Protein AF-A0A2N2JMK3-F1 (afdb_monomer_lite)

pLDDT: mean 70.44, std 21.99, range [31.08, 97.25]

Radius of gyration: 32.74 Å; chains: 1; bounding box: 68×88×126 Å

Foldseek 3Di:
DDDDDPPPDQDWDKDWDDDPPDDPDDPDDTDIWTDDPPDDIDDDDDDDDDDDDDDDDPDDDDDDDDDDPPDPPPPPVPVPPPDDVLLVVLCVLADPPLSVLSVVLCVVLVHPLSLLVDQLVRSVVSVSGDSSSSVSSPVVSVVVLVVLADDQFDAPPDLSVVQSNDSCLLNDQWKWKWKFFAAPSRTGLDIDTQDTHDCVVDVRDLVVSVVVNVVSVGQEIEMEIEDNQLDQDDDPSRLLSLLVSQVVCVVVNYHHPWYWYGRNPDIDTSQADPVRDGDDSDDPDPDPDDDDDDD

Secondary structure (DSSP, 8-state):
-PPP--------EEEEEPPTTPPTT-----EEEEE-TTSPPEE-SPPPP------PPS---PPPP---------------TT--HHHHHHHHHSPTT-HHHHHHHHHHTSSTTHHHH--HHHHHHTSSS-HHHHHHHHHHHHHHHHHH---TT----SHHHHHHSSGGGGT-SS-EEEEEEE-TT--BS--EEEEES-TTTS---HHHHHHHHHHTT-SEEEEEEE-TTS--PPPHHHHHHHHHHHHHHHHTT-EEEEEEEEETTEEEESSB-TTSPBPPSS-S--PPPP-----

Structure (mmCIF, N/CA/C/O backbone):
data_AF-A0A2N2JMK3-F1
#
_entry.id   AF-A0A2N2JMK3-F1
#
loop_
_atom_site.group_PDB
_atom_site.id
_atom_site.type_symbol
_atom_site.label_atom_id
_atom_site.label_alt_id
_atom_site.label_comp_id
_atom_site.label_asym_id
_atom_site.label_entity_id
_atom_site.label_seq_id
_atom_site.pdbx_PDB_ins_code
_atom_site.Cartn_x
_atom_site.Cartn_y
_atom_site.Cartn_z
_atom_site.occupancy
_atom_site.B_iso_o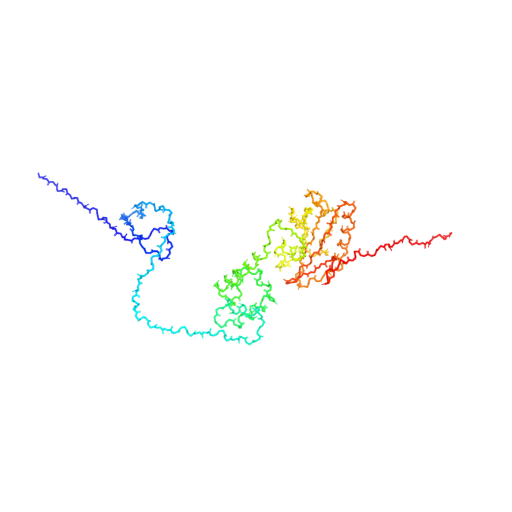r_equiv
_atom_site.auth_seq_id
_atom_site.auth_comp_id
_atom_site.auth_asym_id
_atom_site.auth_atom_id
_atom_site.pdbx_PDB_model_num
ATOM 1 N N . MET A 1 1 ? -39.587 -29.111 -85.283 1.00 39.88 1 MET A N 1
ATOM 2 C CA . MET A 1 1 ? -38.140 -29.142 -84.956 1.00 39.88 1 MET A CA 1
ATOM 3 C C . MET A 1 1 ? -37.966 -28.941 -83.452 1.00 39.88 1 MET A C 1
ATOM 5 O O . MET A 1 1 ? -38.417 -27.928 -82.941 1.00 39.88 1 MET A O 1
ATOM 9 N N . ARG A 1 2 ? -37.387 -29.909 -82.727 1.00 39.91 2 ARG A N 1
ATOM 10 C CA . ARG A 1 2 ? -37.083 -29.783 -81.284 1.00 39.91 2 ARG A CA 1
ATOM 11 C C . ARG A 1 2 ? -35.867 -28.865 -81.072 1.00 39.91 2 ARG A C 1
ATOM 13 O O . ARG A 1 2 ? -34.850 -29.140 -81.710 1.00 39.91 2 ARG A O 1
ATOM 20 N N . PRO A 1 3 ? -35.871 -27.894 -80.138 1.00 37.25 3 PRO A N 1
ATOM 21 C CA . PRO A 1 3 ? -34.635 -27.327 -79.625 1.00 37.25 3 PRO A CA 1
ATOM 22 C C . PRO A 1 3 ? -34.181 -28.074 -78.364 1.00 37.25 3 PRO A C 1
ATOM 24 O O . PRO A 1 3 ? -34.958 -28.443 -77.486 1.00 37.25 3 PRO A O 1
ATOM 27 N N . ARG A 1 4 ? -32.882 -28.357 -78.346 1.00 35.62 4 ARG A N 1
ATOM 28 C CA . ARG A 1 4 ? -32.155 -29.215 -77.410 1.00 35.62 4 ARG A CA 1
ATOM 29 C C . ARG A 1 4 ? -32.080 -28.577 -76.017 1.00 35.62 4 ARG A C 1
ATOM 31 O O . ARG A 1 4 ? -31.558 -27.476 -75.874 1.00 35.62 4 ARG A O 1
ATOM 38 N N . GLY A 1 5 ? -32.526 -29.296 -74.987 1.00 33.94 5 GLY A N 1
ATOM 39 C CA . GLY A 1 5 ? -32.274 -28.935 -73.592 1.00 33.94 5 GLY A CA 1
ATOM 40 C C . GLY A 1 5 ? -30.783 -29.040 -73.273 1.00 33.94 5 GLY A C 1
ATOM 41 O O . GLY A 1 5 ? -30.232 -30.135 -73.205 1.00 33.94 5 GLY A O 1
ATOM 42 N N . ASN A 1 6 ? -30.118 -27.901 -73.087 1.00 36.50 6 ASN A N 1
ATOM 43 C CA . ASN A 1 6 ? -28.739 -27.845 -72.613 1.00 36.50 6 ASN A CA 1
ATOM 44 C C . ASN A 1 6 ? -28.732 -27.884 -71.078 1.00 36.50 6 ASN A C 1
ATOM 46 O O . ASN A 1 6 ? -28.676 -26.850 -70.414 1.00 36.50 6 ASN A O 1
ATOM 50 N N . THR A 1 7 ? -28.811 -29.077 -70.487 1.00 38.34 7 THR A N 1
ATOM 51 C CA . THR A 1 7 ? -28.549 -29.247 -69.053 1.00 38.34 7 THR A CA 1
ATOM 52 C C . THR A 1 7 ? -27.055 -29.060 -68.795 1.00 38.34 7 THR A C 1
ATOM 54 O O . THR A 1 7 ? -26.282 -30.021 -68.818 1.00 38.34 7 THR A O 1
ATOM 57 N N . ARG A 1 8 ? -26.624 -27.823 -68.518 1.00 38.34 8 ARG A N 1
ATOM 58 C CA . ARG A 1 8 ? -25.323 -27.580 -67.881 1.00 38.34 8 ARG A CA 1
ATOM 59 C C . ARG A 1 8 ? -25.357 -28.216 -66.491 1.00 38.34 8 ARG A C 1
ATOM 61 O O . ARG A 1 8 ? -25.885 -27.635 -65.547 1.00 38.34 8 ARG A O 1
ATOM 68 N N . ARG A 1 9 ? -24.792 -29.420 -66.358 1.00 40.62 9 ARG A N 1
ATOM 69 C CA . ARG A 1 9 ? -24.518 -30.034 -65.052 1.00 40.62 9 ARG A CA 1
ATOM 70 C C . ARG A 1 9 ? -23.647 -29.068 -64.243 1.00 40.62 9 ARG A C 1
ATOM 72 O O . ARG A 1 9 ? -22.512 -28.779 -64.628 1.00 40.62 9 ARG A O 1
ATOM 79 N N . ARG A 1 10 ? -24.191 -28.541 -63.143 1.00 42.91 10 ARG A N 1
ATOM 80 C CA . ARG A 1 10 ? -23.456 -27.719 -62.174 1.00 42.91 10 ARG A CA 1
ATOM 81 C C . ARG A 1 10 ? -22.301 -28.554 -61.616 1.00 42.91 10 ARG A C 1
ATOM 83 O O . ARG A 1 10 ? -22.526 -29.611 -61.032 1.00 42.91 10 ARG A O 1
ATOM 90 N N . ARG A 1 11 ? -21.058 -28.111 -61.827 1.00 41.88 11 ARG A N 1
ATOM 91 C CA . ARG A 1 11 ? -19.879 -28.733 -61.209 1.00 41.88 11 ARG A CA 1
ATOM 92 C C . ARG A 1 11 ? -19.801 -28.282 -59.755 1.00 41.88 11 ARG A C 1
ATOM 94 O O . ARG A 1 11 ? -19.356 -27.172 -59.484 1.00 41.88 11 ARG A O 1
ATOM 101 N N . VAL A 1 12 ? -20.228 -29.154 -58.850 1.00 45.34 12 VAL A N 1
ATOM 102 C CA . VAL A 1 12 ? -19.928 -29.055 -57.421 1.00 45.34 12 VAL A CA 1
ATOM 103 C C . VAL A 1 12 ? -18.512 -29.586 -57.204 1.00 45.34 12 VAL A C 1
ATOM 105 O O . VAL A 1 12 ? -18.196 -30.689 -57.650 1.00 45.34 12 VAL A O 1
ATOM 108 N N . SER A 1 13 ? -17.645 -28.807 -56.557 1.00 46.09 13 SER A N 1
ATOM 109 C CA . SER A 1 13 ? -16.306 -29.264 -56.170 1.00 46.09 13 SER A CA 1
ATOM 110 C C . SER A 1 13 ? -16.240 -29.438 -54.660 1.00 46.09 13 SER A C 1
ATOM 112 O O . SER A 1 13 ? -16.576 -28.514 -53.923 1.00 46.09 13 SER A O 1
ATOM 114 N N . THR A 1 14 ? -15.791 -30.603 -54.205 1.00 45.97 14 THR A N 1
ATOM 115 C CA . THR A 1 14 ? -15.582 -30.889 -52.783 1.00 45.97 14 THR A CA 1
ATOM 116 C C . THR A 1 14 ? -14.100 -30.793 -52.456 1.00 45.97 14 THR A C 1
ATOM 118 O O . THR A 1 14 ? -13.290 -31.451 -53.111 1.00 45.97 14 THR A O 1
ATOM 121 N N . ARG A 1 15 ? -13.736 -30.015 -51.432 1.00 47.81 15 ARG A N 1
ATOM 122 C CA . ARG A 1 15 ? -12.374 -29.999 -50.875 1.00 47.81 15 ARG A CA 1
ATOM 123 C C . ARG A 1 15 ? -12.385 -30.545 -49.442 1.00 47.81 15 ARG A C 1
ATOM 125 O O . ARG A 1 15 ? -13.310 -30.226 -48.690 1.00 47.81 15 ARG A O 1
ATOM 132 N N . PRO A 1 16 ? -11.391 -31.362 -49.049 1.00 48.00 16 PRO A N 1
ATOM 133 C CA . PRO A 1 16 ? -11.186 -31.699 -47.646 1.00 48.00 16 PRO A CA 1
ATOM 134 C C . PRO A 1 16 ? -10.766 -30.433 -46.890 1.00 48.00 16 PRO A C 1
ATOM 136 O O . PRO A 1 16 ? -9.912 -29.682 -47.358 1.00 48.00 16 PRO A O 1
ATOM 139 N N . GLY A 1 17 ? -11.386 -30.178 -45.740 1.00 51.84 17 GLY A N 1
ATOM 140 C CA . GLY A 1 17 ? -11.120 -28.991 -44.934 1.00 51.84 17 GLY A CA 1
ATOM 141 C C . GLY A 1 17 ? -11.317 -29.263 -43.449 1.00 51.84 17 GLY A C 1
ATOM 142 O O . GLY A 1 17 ? -11.948 -30.244 -43.058 1.00 51.84 17 GLY A O 1
ATOM 143 N N . ARG A 1 18 ? -10.748 -28.390 -42.619 1.00 54.31 18 ARG A N 1
ATOM 144 C CA . ARG A 1 18 ? -10.792 -28.488 -41.158 1.00 54.31 18 ARG A CA 1
ATOM 145 C C . ARG A 1 18 ? -11.968 -27.663 -40.621 1.00 54.31 18 ARG A C 1
ATOM 147 O O . ARG A 1 18 ? -12.144 -26.539 -41.090 1.00 54.31 18 ARG A O 1
ATOM 154 N N . PRO A 1 19 ? -12.770 -28.170 -39.669 1.00 53.22 19 PRO A N 1
ATOM 155 C CA . PRO A 1 19 ? -13.821 -27.365 -39.063 1.00 53.22 19 PRO A CA 1
ATOM 156 C C . PRO A 1 19 ? -13.222 -26.221 -38.222 1.00 53.22 19 PRO A C 1
ATOM 158 O O . PRO A 1 19 ? -12.150 -26.393 -37.628 1.00 53.22 19 PRO A O 1
ATOM 161 N N . PRO A 1 20 ? -13.896 -25.060 -38.154 1.00 49.62 20 PRO A N 1
ATOM 162 C CA . PRO A 1 20 ? -13.484 -23.963 -37.284 1.00 49.62 20 PRO A CA 1
ATOM 163 C C . PRO A 1 20 ? -13.527 -24.404 -35.810 1.00 49.62 20 PRO A C 1
ATOM 165 O O . PRO A 1 20 ? -14.484 -25.043 -35.382 1.00 49.62 20 PRO A O 1
ATOM 168 N N . GLY A 1 21 ? -12.472 -24.093 -35.046 1.00 50.53 21 GLY A N 1
ATOM 169 C CA . GLY A 1 21 ? -12.359 -24.421 -33.613 1.00 50.53 21 GLY A CA 1
ATOM 170 C C . GLY A 1 21 ? -11.611 -25.717 -33.259 1.00 50.53 21 GLY A C 1
ATOM 171 O O . GLY A 1 21 ? -11.567 -26.084 -32.089 1.00 50.53 21 GLY A O 1
ATOM 172 N N . CYS A 1 22 ? -11.001 -26.422 -34.222 1.00 47.50 22 CYS A N 1
ATOM 173 C CA . CYS A 1 22 ? -10.288 -27.679 -33.952 1.00 47.50 22 CYS A CA 1
ATOM 174 C C . CYS A 1 22 ? -8.777 -27.457 -33.665 1.00 47.50 22 CYS A C 1
ATOM 176 O O . CYS A 1 22 ? -8.078 -26.928 -34.539 1.00 47.50 22 CYS A O 1
ATOM 178 N N . PRO A 1 23 ? -8.231 -27.872 -32.498 1.00 49.34 23 PRO A N 1
ATOM 179 C CA . PRO A 1 23 ? -6.821 -27.661 -32.148 1.00 49.34 23 PRO A CA 1
ATOM 180 C C . PRO A 1 23 ? -5.858 -28.395 -33.098 1.00 49.34 23 PRO A C 1
ATOM 182 O O . PRO A 1 23 ? -6.157 -29.465 -33.634 1.00 49.34 23 PRO A O 1
ATOM 185 N N . ALA A 1 24 ? -4.685 -27.811 -33.363 1.00 48.34 24 ALA A N 1
ATOM 186 C CA . ALA A 1 24 ? -3.647 -28.421 -34.200 1.00 48.34 24 ALA A CA 1
ATOM 187 C C . ALA A 1 24 ? -3.169 -29.768 -33.618 1.00 48.34 24 ALA A C 1
ATOM 189 O O . ALA A 1 24 ? -2.858 -29.841 -32.438 1.00 48.34 24 ALA A O 1
ATOM 190 N N . GLY A 1 25 ? -3.124 -30.829 -34.439 1.00 49.50 25 GLY A N 1
ATOM 191 C CA . GLY A 1 25 ? -2.521 -32.121 -34.059 1.00 49.50 25 GLY A CA 1
ATOM 192 C C . GLY A 1 25 ? -3.463 -33.319 -33.871 1.00 49.50 25 GLY A C 1
ATOM 193 O O . GLY A 1 25 ? -2.976 -34.424 -33.665 1.00 49.50 25 GLY A O 1
ATOM 194 N N . VAL A 1 26 ? -4.785 -33.157 -33.994 1.00 46.19 26 VAL A N 1
ATOM 195 C CA . VAL A 1 26 ? -5.728 -34.294 -33.929 1.00 46.19 26 VAL A CA 1
ATOM 196 C C . VAL A 1 26 ? -5.920 -34.903 -35.324 1.00 46.19 26 VAL A C 1
ATOM 198 O O . VAL A 1 26 ? -6.515 -34.272 -36.202 1.00 46.19 26 VAL A O 1
ATOM 201 N N . SER A 1 27 ? -5.405 -36.115 -35.555 1.00 45.62 27 SER A N 1
ATOM 202 C CA . SER A 1 27 ? -5.654 -36.886 -36.782 1.00 45.62 27 SER A CA 1
ATOM 203 C C . SER A 1 27 ? -6.917 -37.735 -36.630 1.00 45.62 27 SER A C 1
ATOM 205 O O . SER A 1 27 ? -6.996 -38.527 -35.694 1.00 45.62 27 SER A O 1
ATOM 207 N N . GLY A 1 28 ? -7.882 -37.607 -37.546 1.00 46.72 28 GLY A N 1
ATOM 208 C CA . GLY A 1 28 ? -9.046 -38.508 -37.597 1.00 46.72 28 GLY A CA 1
ATOM 209 C C . GLY A 1 28 ? -10.385 -37.874 -37.978 1.00 46.72 28 GLY A C 1
ATOM 210 O O . GLY A 1 28 ? -11.331 -38.603 -38.244 1.00 46.72 28 GLY A O 1
ATOM 211 N N . CYS A 1 29 ? -10.488 -36.545 -38.060 1.00 43.09 29 CYS A N 1
ATOM 212 C CA . CYS A 1 29 ? -11.744 -35.880 -38.419 1.00 43.09 29 CYS A CA 1
ATOM 213 C C . CYS A 1 29 ? -11.639 -35.267 -39.824 1.00 43.09 29 CYS A C 1
ATOM 215 O O . CYS A 1 29 ? -11.089 -34.179 -39.995 1.00 43.09 29 CYS A O 1
ATOM 217 N N . ALA A 1 30 ? -12.112 -35.988 -40.842 1.00 41.66 30 ALA A N 1
ATOM 218 C CA . ALA A 1 30 ? -12.240 -35.478 -42.204 1.00 41.66 30 ALA A CA 1
ATOM 219 C C . ALA A 1 30 ? -13.725 -35.293 -42.538 1.00 41.66 30 ALA A C 1
ATOM 221 O O . ALA A 1 30 ? -14.471 -36.266 -42.599 1.00 41.66 30 ALA A O 1
ATOM 222 N N . THR A 1 31 ? -14.151 -34.057 -42.803 1.00 49.16 31 THR A N 1
ATOM 223 C CA . THR A 1 31 ? -15.498 -33.757 -43.322 1.00 49.16 31 THR A CA 1
ATOM 224 C C . THR A 1 31 ? -15.437 -32.717 -44.443 1.00 49.16 31 THR A C 1
ATOM 226 O O . THR A 1 31 ? -14.490 -31.937 -44.541 1.00 49.16 31 THR A O 1
ATOM 229 N N . ARG A 1 32 ? -16.416 -32.782 -45.354 1.00 45.91 32 ARG A N 1
ATOM 230 C CA . ARG A 1 32 ? -16.385 -32.174 -46.696 1.00 45.91 32 ARG A CA 1
ATOM 231 C C . ARG A 1 32 ? -16.940 -30.744 -46.691 1.00 45.91 32 ARG A C 1
ATOM 233 O O . ARG A 1 32 ? -17.979 -30.500 -46.094 1.00 45.91 32 ARG A O 1
ATOM 240 N N . PHE A 1 33 ? -16.297 -29.836 -47.426 1.00 45.12 33 PHE A N 1
ATOM 241 C CA . PHE A 1 33 ? -16.869 -28.532 -47.779 1.00 45.12 33 PHE A CA 1
ATOM 242 C C . PHE A 1 33 ? -17.462 -28.571 -49.188 1.00 45.12 33 PHE A C 1
ATOM 244 O O . PHE A 1 33 ? -16.862 -29.155 -50.098 1.00 45.12 33 PHE A O 1
ATOM 251 N N . VAL A 1 34 ? -18.609 -27.918 -49.369 1.00 46.19 34 VAL A N 1
ATOM 252 C CA . VAL A 1 34 ? -19.241 -27.696 -50.674 1.00 46.19 34 VAL A CA 1
ATOM 253 C C . VAL A 1 34 ? -19.103 -26.215 -51.012 1.00 46.19 34 VAL A C 1
ATOM 255 O O . VAL A 1 34 ? -19.509 -25.363 -50.230 1.00 46.19 34 VAL A O 1
ATOM 258 N N . SER A 1 35 ? -18.507 -25.896 -52.162 1.00 47.94 35 SER A N 1
ATOM 259 C CA . SER A 1 35 ? -18.442 -24.519 -52.660 1.00 47.94 35 SER A CA 1
ATOM 260 C C . SER A 1 35 ? -19.175 -24.381 -53.995 1.00 47.94 35 SER A C 1
ATOM 262 O O . SER A 1 35 ? -18.962 -25.159 -54.929 1.00 47.94 35 SER A O 1
ATOM 264 N N . GLU A 1 36 ? -20.033 -23.364 -54.089 1.00 48.31 36 GLU A N 1
ATOM 265 C CA . GLU A 1 36 ? -20.625 -22.881 -55.338 1.00 48.31 36 GLU A CA 1
ATOM 266 C C . GLU A 1 36 ? -20.042 -21.501 -55.680 1.00 48.31 36 GLU A C 1
ATOM 268 O O . GLU A 1 36 ? -19.754 -20.694 -54.795 1.00 48.31 36 GLU A O 1
ATOM 273 N N . ARG A 1 37 ? -19.851 -21.202 -56.973 1.00 39.97 37 ARG A N 1
ATOM 274 C CA . ARG A 1 37 ? -19.336 -19.889 -57.400 1.00 39.97 37 ARG A CA 1
ATOM 275 C C . ARG A 1 37 ? -20.330 -18.783 -57.029 1.00 39.97 37 ARG A C 1
ATOM 277 O O . ARG A 1 37 ? -21.463 -18.809 -57.499 1.00 39.97 37 ARG A O 1
ATOM 284 N N . GLY A 1 38 ? -19.873 -17.809 -56.239 1.00 43.78 38 GLY A N 1
ATOM 285 C CA . GLY A 1 38 ? -20.635 -16.613 -55.861 1.00 43.78 38 GLY A CA 1
ATOM 286 C C . GLY A 1 38 ? -21.272 -16.633 -54.465 1.00 43.78 38 GLY A C 1
ATOM 287 O O . GLY A 1 38 ? -21.957 -15.676 -54.124 1.00 43.78 38 GLY A O 1
ATOM 288 N N . ARG A 1 39 ? -21.050 -17.672 -53.645 1.00 44.59 39 ARG A N 1
ATOM 289 C CA . ARG A 1 39 ? -21.455 -17.700 -52.224 1.00 44.59 39 ARG A CA 1
ATOM 290 C C . ARG A 1 39 ? -20.274 -18.044 -51.319 1.00 44.59 39 ARG A C 1
ATOM 292 O O . ARG A 1 39 ? -19.354 -18.748 -51.737 1.00 44.59 39 ARG A O 1
ATOM 299 N N . ALA A 1 40 ? -20.313 -17.558 -50.078 1.00 43.03 40 ALA A N 1
ATOM 300 C CA . ALA A 1 40 ? -19.395 -18.005 -49.037 1.00 43.03 40 ALA A CA 1
ATOM 301 C C . ALA A 1 40 ? -19.589 -19.517 -48.790 1.00 43.03 40 ALA A C 1
ATOM 303 O O . ALA A 1 40 ? -20.725 -19.991 -48.837 1.00 43.03 40 ALA A O 1
ATOM 304 N N . PRO A 1 41 ? -18.510 -20.291 -48.577 1.00 49.38 41 PRO A N 1
ATOM 305 C CA . PRO A 1 41 ? -18.610 -21.729 -48.357 1.00 49.38 41 PRO A CA 1
ATOM 306 C C . PRO A 1 41 ? -19.401 -22.020 -47.078 1.00 49.38 41 PRO A C 1
ATOM 308 O O . PRO A 1 41 ? -19.037 -21.559 -45.998 1.00 49.38 41 PRO A O 1
ATOM 311 N N . GLU A 1 42 ? -20.468 -22.804 -47.211 1.00 45.12 42 GLU A N 1
ATOM 312 C CA . GLU A 1 42 ? -21.346 -23.185 -46.108 1.00 45.12 42 GLU A CA 1
ATOM 313 C C . GLU A 1 42 ? -21.010 -24.606 -45.640 1.00 45.12 42 GLU A C 1
ATOM 315 O O . GLU A 1 42 ? -20.682 -25.498 -46.431 1.00 45.12 42 GLU A O 1
ATOM 320 N N . TRP A 1 43 ? -21.018 -24.807 -44.327 1.00 48.09 43 TRP A N 1
ATOM 321 C CA . TRP A 1 43 ? -20.639 -26.073 -43.719 1.00 48.09 43 TRP A CA 1
ATOM 322 C C . TRP A 1 43 ? -21.837 -27.029 -43.700 1.00 48.09 43 TRP A C 1
ATOM 324 O O . TRP A 1 43 ? -22.885 -26.702 -43.152 1.00 48.09 43 TRP A O 1
ATOM 334 N N . VAL A 1 44 ? -21.673 -28.219 -44.284 1.00 47.47 44 VAL A N 1
ATOM 335 C CA . VAL A 1 44 ? -22.726 -29.243 -44.362 1.00 47.47 44 VAL A CA 1
ATOM 336 C C . VAL A 1 44 ? -22.182 -30.545 -43.772 1.00 47.47 44 VAL A C 1
ATOM 338 O O . VAL A 1 44 ? -21.516 -31.328 -44.448 1.00 47.47 44 VAL A O 1
ATOM 341 N N . GLY A 1 45 ? -22.422 -30.758 -42.478 1.00 48.22 45 GLY A N 1
ATOM 342 C CA . GLY A 1 45 ? -22.044 -31.969 -41.747 1.00 48.22 45 GLY A CA 1
ATOM 343 C C . GLY A 1 45 ? -22.702 -32.030 -40.361 1.00 48.22 45 GLY A C 1
ATOM 344 O O . GLY A 1 45 ? -23.319 -31.058 -39.937 1.00 48.22 45 GLY A O 1
ATOM 345 N N . PRO A 1 46 ? -22.626 -33.160 -39.641 1.00 42.56 46 PRO A N 1
ATOM 346 C CA . PRO A 1 46 ? -23.060 -33.235 -38.245 1.00 42.56 46 PRO A CA 1
ATOM 347 C C . PRO A 1 46 ? -22.070 -32.495 -37.331 1.00 42.56 46 PRO A C 1
ATOM 349 O O . PRO A 1 46 ? -20.854 -32.597 -37.513 1.00 42.56 46 PRO A O 1
ATOM 352 N N . ARG A 1 47 ? -22.572 -31.708 -36.363 1.00 41.84 47 ARG A N 1
ATOM 353 C CA . ARG A 1 47 ? -21.708 -30.950 -35.432 1.00 41.84 47 ARG A CA 1
ATOM 354 C C . ARG A 1 47 ? -21.127 -31.963 -34.450 1.00 41.84 47 ARG A C 1
ATOM 356 O O . ARG A 1 47 ? -21.920 -32.688 -33.850 1.00 41.84 47 ARG A O 1
ATOM 363 N N . PRO A 1 48 ? -19.797 -32.072 -34.287 1.00 39.81 48 PRO A N 1
ATOM 364 C CA . PRO A 1 48 ? -19.253 -33.060 -33.372 1.00 39.81 48 PRO A CA 1
ATOM 365 C C . PRO A 1 48 ? -19.668 -32.694 -31.945 1.00 39.81 48 PRO A C 1
ATOM 367 O O . PRO A 1 48 ? -19.380 -31.597 -31.465 1.00 39.81 48 PRO A O 1
ATOM 370 N N . ALA A 1 49 ? -20.366 -33.618 -31.285 1.00 37.66 49 ALA A N 1
ATOM 371 C CA . ALA A 1 49 ? -20.564 -33.567 -29.848 1.00 37.66 49 ALA A CA 1
ATOM 372 C C . ALA A 1 49 ? -19.197 -33.711 -29.163 1.00 37.66 49 ALA A C 1
ATOM 374 O O . ALA A 1 49 ? -18.367 -34.515 -29.585 1.00 37.66 49 ALA A O 1
ATOM 375 N N . VAL A 1 50 ? -18.982 -32.869 -28.153 1.00 35.50 50 VAL A N 1
ATOM 376 C CA . VAL A 1 50 ? -17.868 -32.819 -27.195 1.00 35.50 50 VAL A CA 1
ATOM 377 C C . VAL A 1 50 ? -16.962 -34.064 -27.222 1.00 35.50 50 VAL A C 1
ATOM 379 O O . VAL A 1 50 ? -17.344 -35.143 -26.772 1.00 35.50 50 VAL A O 1
ATOM 382 N N . CYS A 1 51 ? -15.732 -33.912 -27.727 1.00 31.59 51 CYS A N 1
ATOM 383 C CA . CYS A 1 51 ? -14.721 -34.969 -27.676 1.00 31.59 51 CYS A CA 1
ATOM 384 C C . CYS A 1 51 ? -14.261 -35.188 -26.228 1.00 31.59 51 CYS A C 1
ATOM 386 O O . CYS A 1 51 ? -13.394 -34.472 -25.727 1.00 31.59 51 CYS A O 1
ATOM 388 N N . HIS A 1 52 ? -14.799 -36.209 -25.565 1.00 32.84 52 HIS A N 1
ATOM 389 C CA . HIS A 1 52 ? -14.201 -36.754 -24.353 1.00 32.84 52 HIS A CA 1
ATOM 390 C C . HIS A 1 52 ? -12.894 -37.471 -24.715 1.00 32.84 52 HIS A C 1
ATOM 392 O O . HIS A 1 52 ? -12.898 -38.457 -25.452 1.00 32.84 52 HIS A O 1
ATOM 398 N N . LEU A 1 53 ? -11.765 -36.983 -24.192 1.00 34.66 53 LEU A N 1
ATOM 399 C CA . LEU A 1 53 ? -10.491 -37.699 -24.245 1.00 34.66 53 LEU A CA 1
ATOM 400 C C . LEU A 1 53 ? -10.638 -39.045 -23.523 1.00 34.66 53 LEU A C 1
ATOM 402 O O . LEU A 1 53 ? -10.645 -39.097 -22.294 1.00 34.66 53 LEU A O 1
ATOM 406 N N . ARG A 1 54 ? -10.704 -40.145 -24.276 1.00 32.00 54 ARG A N 1
ATOM 407 C CA . ARG A 1 54 ? -10.425 -41.484 -23.749 1.00 32.00 54 ARG A CA 1
ATOM 408 C C . ARG A 1 54 ? -9.544 -42.274 -24.717 1.00 32.00 54 ARG A C 1
ATOM 410 O O . ARG A 1 54 ? -9.854 -42.401 -25.892 1.00 32.00 54 ARG A O 1
ATOM 417 N N . HIS A 1 55 ? -8.472 -42.816 -24.136 1.00 31.17 55 HIS A N 1
ATOM 418 C CA . HIS A 1 55 ? -7.571 -43.868 -24.617 1.00 31.17 55 HIS A CA 1
ATOM 419 C C . HIS A 1 55 ? -6.733 -43.638 -25.888 1.00 31.17 55 HIS A C 1
ATOM 421 O O . HIS A 1 55 ? -7.197 -43.767 -27.013 1.00 31.17 55 HIS A O 1
ATOM 427 N N . ILE A 1 56 ? -5.422 -43.465 -25.677 1.00 37.03 56 ILE A N 1
ATOM 428 C CA . ILE A 1 56 ? -4.377 -43.721 -26.679 1.00 37.03 56 ILE A CA 1
ATOM 429 C C . ILE A 1 56 ? -3.861 -45.157 -26.453 1.00 37.03 56 ILE A C 1
ATOM 431 O O . ILE A 1 56 ? -3.382 -45.441 -25.349 1.00 37.03 56 ILE A O 1
ATOM 435 N N . PRO A 1 57 ? -3.922 -46.075 -27.438 1.00 31.62 57 PRO A N 1
ATOM 436 C CA . PRO A 1 57 ? -3.303 -47.388 -27.312 1.00 31.62 57 PRO A CA 1
ATOM 437 C C . PRO A 1 57 ? -1.779 -47.279 -27.448 1.00 31.62 57 PRO A C 1
ATOM 439 O O . PRO A 1 57 ? -1.253 -46.630 -28.354 1.00 31.62 57 PRO A O 1
ATOM 442 N N . ARG A 1 58 ? -1.058 -47.944 -26.541 1.00 37.78 58 ARG A N 1
ATOM 443 C CA . ARG A 1 58 ? 0.398 -48.112 -26.608 1.00 37.78 58 ARG A CA 1
ATOM 444 C C . ARG A 1 58 ? 0.743 -49.085 -27.737 1.00 37.78 58 ARG A C 1
ATOM 446 O O . ARG A 1 58 ? 0.400 -50.256 -27.645 1.00 37.78 58 ARG A O 1
ATOM 453 N N . GLY A 1 59 ? 1.483 -48.618 -28.744 1.00 44.41 59 GLY A N 1
ATOM 454 C CA . GLY A 1 59 ? 2.214 -49.497 -29.663 1.00 44.41 59 GLY A CA 1
ATOM 455 C C . GLY A 1 59 ? 1.993 -49.217 -31.146 1.00 44.41 59 GLY A C 1
ATOM 456 O O . GLY A 1 59 ? 1.298 -49.962 -31.820 1.00 44.41 59 GLY A O 1
ATOM 457 N N . ALA A 1 60 ? 2.667 -48.202 -31.684 1.00 33.56 60 ALA A N 1
ATOM 458 C CA . ALA A 1 60 ? 2.976 -48.143 -33.111 1.00 33.56 60 ALA A CA 1
ATOM 459 C C . ALA A 1 60 ? 4.313 -47.415 -33.296 1.00 33.56 60 ALA A C 1
ATOM 461 O O . ALA A 1 60 ? 4.407 -46.195 -33.164 1.00 33.56 60 ALA A O 1
ATOM 462 N N . ARG A 1 61 ? 5.381 -48.179 -33.555 1.00 39.25 61 ARG A N 1
ATOM 463 C CA . ARG A 1 61 ? 6.696 -47.637 -33.924 1.00 39.25 61 ARG A CA 1
ATOM 464 C C . ARG A 1 61 ? 6.598 -47.043 -35.331 1.00 39.25 61 ARG A C 1
ATOM 466 O O . ARG A 1 61 ? 6.729 -47.762 -36.316 1.00 39.25 61 ARG A O 1
ATOM 473 N N . ALA A 1 62 ? 6.381 -45.735 -35.426 1.00 36.09 62 ALA A N 1
ATOM 474 C CA . ALA A 1 62 ? 6.540 -45.003 -36.676 1.00 36.09 62 ALA A CA 1
ATOM 475 C C . ALA A 1 62 ? 8.040 -44.835 -36.980 1.00 36.09 62 ALA A C 1
ATOM 477 O O . ALA A 1 62 ? 8.778 -44.202 -36.222 1.00 36.09 62 ALA A O 1
ATOM 478 N N . ARG A 1 63 ? 8.503 -45.429 -38.086 1.00 33.41 63 ARG A N 1
ATOM 479 C CA . ARG A 1 63 ? 9.852 -45.215 -38.630 1.00 33.41 63 ARG A CA 1
ATOM 480 C C . ARG A 1 63 ? 9.970 -43.746 -39.067 1.00 33.41 63 ARG A C 1
ATOM 482 O O . ARG A 1 63 ? 9.223 -43.309 -39.937 1.00 33.41 63 ARG A O 1
ATOM 489 N N . ARG A 1 64 ? 10.873 -42.975 -38.447 1.00 31.08 64 ARG A N 1
ATOM 490 C CA . ARG A 1 64 ? 11.173 -41.582 -38.835 1.00 31.08 64 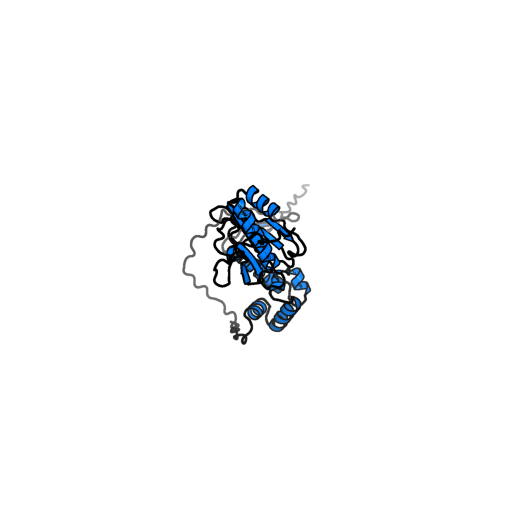ARG A CA 1
ATOM 491 C C . ARG A 1 64 ? 12.025 -41.577 -40.114 1.00 31.08 64 ARG A C 1
ATOM 493 O O . ARG A 1 64 ? 12.994 -42.335 -40.163 1.00 31.08 64 ARG A O 1
ATOM 500 N N . PRO A 1 65 ? 11.743 -40.718 -41.111 1.00 32.81 65 PRO A N 1
ATOM 501 C CA . PRO A 1 65 ? 12.718 -40.418 -42.148 1.00 32.81 65 PRO A CA 1
ATOM 502 C C . PRO A 1 65 ? 13.880 -39.644 -41.517 1.00 32.81 65 PRO A C 1
ATOM 504 O O . PRO A 1 65 ? 13.673 -38.808 -40.634 1.00 32.81 65 PRO A O 1
ATOM 507 N N . ALA A 1 66 ? 15.100 -39.934 -41.961 1.00 37.78 66 ALA A N 1
ATOM 508 C CA . ALA A 1 66 ? 16.314 -39.263 -41.520 1.00 37.78 66 ALA A CA 1
ATOM 509 C C . ALA A 1 66 ? 16.319 -37.790 -41.970 1.00 37.78 66 ALA A C 1
ATOM 511 O O . ALA A 1 66 ? 16.855 -37.441 -43.018 1.00 37.78 66 ALA A O 1
ATOM 512 N N . SER A 1 67 ? 15.725 -36.903 -41.173 1.00 38.78 67 SER A N 1
ATOM 513 C CA . SER A 1 67 ? 16.020 -35.474 -41.232 1.00 38.78 67 SER A CA 1
ATOM 514 C C . SER A 1 67 ? 17.304 -35.235 -40.444 1.00 38.78 67 SER A C 1
ATOM 516 O O . SER A 1 67 ? 17.336 -35.523 -39.245 1.00 38.78 67 SER A O 1
ATOM 518 N N . ARG A 1 68 ? 18.349 -34.739 -41.122 1.00 32.88 68 ARG A N 1
ATOM 519 C CA . ARG A 1 68 ? 19.611 -34.259 -40.537 1.00 32.88 68 ARG A CA 1
ATOM 520 C C . ARG A 1 68 ? 19.355 -33.615 -39.174 1.00 32.88 68 ARG A C 1
ATOM 522 O O . ARG A 1 68 ? 18.737 -32.557 -39.090 1.00 32.88 68 ARG A O 1
ATOM 529 N N . ALA A 1 69 ? 19.831 -34.271 -38.123 1.00 31.77 69 ALA A N 1
ATOM 530 C CA . ALA A 1 69 ? 19.911 -33.691 -36.801 1.00 31.77 69 ALA A CA 1
ATOM 531 C C . ALA A 1 69 ? 20.945 -32.563 -36.862 1.00 31.77 69 ALA A C 1
ATOM 533 O O . ALA A 1 69 ? 22.146 -32.795 -36.738 1.00 31.77 69 ALA A O 1
ATOM 534 N N . THR A 1 70 ? 20.496 -31.328 -37.068 1.00 35.06 70 THR A N 1
ATOM 535 C CA . THR A 1 70 ? 21.215 -30.203 -36.484 1.00 35.06 70 THR A CA 1
ATOM 536 C C . THR A 1 70 ? 21.089 -30.404 -34.986 1.00 35.06 70 THR A C 1
ATOM 538 O O . THR A 1 70 ? 20.014 -30.204 -34.420 1.00 35.06 70 THR A O 1
ATOM 541 N N . SER A 1 71 ? 22.160 -30.917 -34.379 1.00 32.91 71 SER A N 1
ATOM 542 C CA . SER A 1 71 ? 22.342 -30.911 -32.933 1.00 32.91 71 SER A CA 1
ATOM 543 C C . SER A 1 71 ? 21.829 -29.566 -32.412 1.00 32.91 71 SER A C 1
ATOM 545 O O . SER A 1 71 ? 22.267 -28.534 -32.940 1.00 32.91 71 SER A O 1
ATOM 547 N N . PRO A 1 72 ? 20.892 -29.528 -31.445 1.00 38.31 72 PRO A N 1
ATOM 548 C CA . PRO A 1 72 ? 20.748 -28.324 -30.666 1.00 38.31 72 PRO A CA 1
ATOM 549 C C . PRO A 1 72 ? 22.109 -28.198 -30.000 1.00 38.31 72 PRO A C 1
ATOM 551 O O . PRO A 1 72 ? 22.420 -28.938 -29.068 1.00 38.31 72 PRO A O 1
ATOM 554 N N . ARG A 1 73 ? 22.965 -27.323 -30.543 1.00 35.47 73 ARG A N 1
ATOM 555 C CA . ARG A 1 73 ? 24.050 -26.762 -29.759 1.00 35.47 73 ARG A CA 1
ATOM 556 C C . ARG A 1 73 ? 23.327 -26.254 -28.534 1.00 35.47 73 ARG A C 1
ATOM 558 O O . ARG A 1 73 ? 22.595 -25.272 -28.622 1.00 35.47 73 ARG A O 1
ATOM 565 N N . GLY A 1 74 ? 23.440 -27.012 -27.449 1.00 34.09 74 GLY A N 1
ATOM 566 C CA . GLY A 1 74 ? 23.161 -26.505 -26.139 1.00 34.09 74 GLY A CA 1
ATOM 567 C C . GLY A 1 74 ? 24.024 -25.269 -26.070 1.00 34.09 74 GLY A C 1
ATOM 568 O O . GLY A 1 74 ? 25.237 -25.357 -25.892 1.00 34.09 74 GLY A O 1
ATOM 569 N N . THR A 1 75 ? 23.404 -24.111 -26.257 1.00 41.31 75 THR A N 1
ATOM 570 C CA . THR A 1 75 ? 23.723 -22.987 -25.412 1.00 41.31 75 THR A CA 1
ATOM 571 C C . THR A 1 75 ? 23.501 -23.544 -24.021 1.00 41.31 75 THR A C 1
ATOM 573 O O . THR A 1 75 ? 22.406 -23.505 -23.465 1.00 41.31 75 THR A O 1
ATOM 576 N N . ALA A 1 76 ? 24.560 -24.162 -23.489 1.00 35.84 76 ALA A N 1
ATOM 577 C CA . ALA A 1 76 ? 24.823 -24.090 -22.080 1.00 35.84 76 ALA A CA 1
ATOM 578 C C . ALA A 1 76 ? 24.422 -22.667 -21.706 1.00 35.84 76 ALA A C 1
ATOM 580 O O . ALA A 1 76 ? 24.833 -21.717 -22.389 1.00 35.84 76 ALA A O 1
ATOM 581 N N . LEU A 1 77 ? 23.564 -22.522 -20.697 1.00 42.97 77 LEU A N 1
ATOM 582 C CA . LEU A 1 77 ? 23.627 -21.318 -19.897 1.00 42.97 77 LEU A CA 1
ATOM 583 C C . LEU A 1 77 ? 25.094 -21.249 -19.471 1.00 42.97 77 LEU A C 1
ATOM 585 O O . LEU A 1 77 ? 25.495 -21.874 -18.494 1.00 42.97 77 LEU A O 1
ATOM 589 N N . ALA A 1 78 ? 25.923 -20.601 -20.291 1.00 40.66 78 ALA A N 1
ATOM 590 C CA . ALA A 1 78 ? 27.185 -20.078 -19.857 1.00 40.66 78 ALA A CA 1
ATOM 591 C C . ALA A 1 78 ? 26.757 -19.260 -18.655 1.00 40.66 78 ALA A C 1
ATOM 593 O O . ALA A 1 78 ? 25.930 -18.357 -18.816 1.00 40.66 78 ALA A O 1
ATOM 594 N N . LEU A 1 79 ? 27.161 -19.707 -17.462 1.00 43.75 79 LEU A N 1
ATOM 595 C CA . LEU A 1 79 ? 26.930 -18.956 -16.245 1.00 43.75 79 LEU A CA 1
ATOM 596 C C . LEU A 1 79 ? 27.367 -17.535 -16.571 1.00 43.75 79 LEU A C 1
ATOM 598 O O . LEU A 1 79 ? 28.552 -17.281 -16.789 1.00 43.75 79 LEU A O 1
ATOM 602 N N . VAL A 1 80 ? 26.379 -16.657 -16.726 1.00 44.16 80 VAL A N 1
ATOM 603 C CA . VAL A 1 80 ? 26.621 -15.255 -17.008 1.00 44.16 80 VAL A CA 1
ATOM 604 C C . VAL A 1 80 ? 27.393 -14.770 -15.778 1.00 44.16 80 VAL A C 1
ATOM 606 O O . VAL A 1 80 ? 26.927 -15.005 -14.659 1.00 44.16 80 VAL A O 1
ATOM 609 N N . PRO A 1 81 ? 28.612 -14.233 -15.941 1.00 47.03 81 PRO A N 1
ATOM 610 C CA . PRO A 1 81 ? 29.491 -13.926 -14.818 1.00 47.03 81 PRO A CA 1
ATOM 611 C C . PRO A 1 81 ? 28.774 -12.960 -13.883 1.00 47.03 81 PRO A C 1
ATOM 613 O O . PRO A 1 81 ? 28.329 -11.936 -14.369 1.00 47.03 81 PRO A O 1
ATOM 616 N N . SER A 1 82 ? 28.621 -13.315 -12.601 1.00 50.59 82 SER A N 1
ATOM 617 C CA . SER A 1 82 ? 28.041 -12.520 -11.495 1.00 50.59 82 SER A CA 1
ATOM 618 C C . SER A 1 82 ? 27.213 -11.277 -11.887 1.00 50.59 82 SER A C 1
ATOM 620 O O . SER A 1 82 ? 27.474 -10.177 -11.399 1.00 50.59 82 SER A O 1
ATOM 622 N N . MET A 1 83 ? 26.229 -11.421 -12.774 1.00 55.69 83 MET A N 1
ATOM 623 C CA . MET A 1 83 ? 25.293 -10.342 -13.072 1.00 55.69 83 MET A CA 1
ATOM 624 C C . MET A 1 83 ? 24.228 -10.356 -11.985 1.00 55.69 83 MET A C 1
ATOM 626 O O . MET A 1 83 ? 23.889 -11.418 -11.451 1.00 55.69 83 MET A O 1
ATOM 630 N N . ASP A 1 84 ? 23.675 -9.193 -11.649 1.00 70.25 84 ASP A N 1
ATOM 631 C CA . ASP A 1 84 ? 22.539 -9.160 -10.741 1.00 70.25 84 ASP A CA 1
ATOM 632 C C . ASP A 1 84 ? 21.378 -10.012 -11.322 1.00 70.25 84 ASP A C 1
ATOM 634 O O . ASP A 1 84 ? 21.210 -10.105 -12.551 1.00 70.25 84 ASP A O 1
ATOM 638 N N . PRO A 1 85 ? 20.582 -10.691 -10.471 1.00 72.75 85 PRO A N 1
ATOM 639 C CA . PRO A 1 85 ? 19.531 -11.607 -10.924 1.00 72.75 85 PRO A CA 1
ATOM 640 C C . PRO A 1 85 ? 18.531 -10.967 -11.889 1.00 72.75 85 PRO A C 1
ATOM 642 O O . PRO A 1 85 ? 17.967 -11.642 -12.751 1.00 72.75 85 PRO A O 1
ATOM 645 N N . LEU A 1 86 ? 18.325 -9.659 -11.767 1.00 70.31 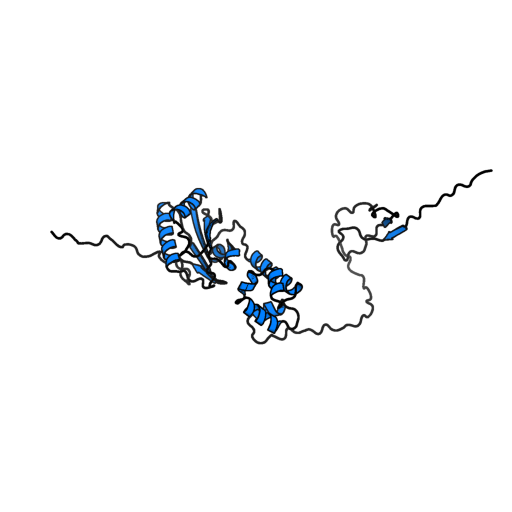86 LEU A N 1
ATOM 646 C CA . LEU A 1 86 ? 17.401 -8.921 -12.600 1.00 70.31 86 LEU A CA 1
ATOM 647 C C . LEU A 1 86 ? 17.986 -8.645 -13.993 1.00 70.31 86 LEU A C 1
ATOM 649 O O . LEU A 1 86 ? 17.287 -8.886 -14.976 1.00 70.31 86 LEU A O 1
ATOM 653 N N . THR A 1 87 ? 19.240 -8.208 -14.119 1.00 68.62 87 THR A N 1
ATOM 654 C CA . THR A 1 87 ? 19.884 -8.065 -15.436 1.00 68.62 87 THR A CA 1
ATOM 655 C C . THR A 1 87 ? 19.955 -9.408 -16.159 1.00 68.62 87 THR A C 1
ATOM 657 O O . THR A 1 87 ? 19.740 -9.476 -17.371 1.00 68.62 87 THR A O 1
ATOM 660 N N . THR A 1 88 ? 20.137 -10.504 -15.418 1.00 74.94 88 THR A N 1
ATOM 661 C CA . THR A 1 88 ? 20.044 -11.870 -15.958 1.00 74.94 88 THR A CA 1
ATOM 662 C C . THR A 1 88 ? 18.630 -12.188 -16.464 1.00 74.94 88 THR A C 1
ATOM 664 O O . THR A 1 88 ? 18.465 -12.675 -17.586 1.00 74.94 88 THR A O 1
ATOM 667 N N . ALA A 1 89 ? 17.595 -11.875 -15.677 1.00 77.38 89 ALA A N 1
ATOM 668 C CA . ALA A 1 89 ? 16.199 -12.077 -16.065 1.00 77.38 89 ALA A CA 1
ATOM 669 C C . ALA A 1 89 ? 15.819 -11.252 -17.307 1.00 77.38 89 ALA A C 1
ATOM 671 O O . ALA A 1 89 ? 15.241 -11.790 -18.250 1.00 77.38 89 ALA A O 1
ATOM 672 N N . LEU A 1 90 ? 16.209 -9.976 -17.362 1.00 77.62 90 LEU A N 1
ATOM 673 C CA . LEU A 1 90 ? 16.005 -9.112 -18.527 1.00 77.62 90 LEU A CA 1
ATOM 674 C C . LEU A 1 90 ? 16.746 -9.623 -19.755 1.00 77.62 90 LEU A C 1
ATOM 676 O O . LEU A 1 90 ? 16.135 -9.757 -20.808 1.00 77.62 90 LEU A O 1
ATOM 680 N N . THR A 1 91 ? 18.020 -9.986 -19.621 1.00 80.19 91 THR A N 1
ATOM 681 C CA . THR A 1 91 ? 18.804 -10.558 -20.727 1.00 80.19 91 THR A CA 1
ATOM 682 C C . THR A 1 91 ? 18.167 -11.841 -21.265 1.00 80.19 91 THR A C 1
ATOM 684 O O . THR A 1 91 ? 18.252 -12.101 -22.458 1.00 80.19 91 THR A O 1
ATOM 687 N N . THR A 1 92 ? 17.482 -12.609 -20.412 1.00 80.19 92 THR A N 1
ATOM 688 C CA . THR A 1 92 ? 16.725 -13.810 -20.807 1.00 80.19 92 THR A CA 1
ATOM 689 C C . THR A 1 92 ? 15.412 -13.474 -21.524 1.00 80.19 92 THR A C 1
ATOM 691 O O . THR A 1 92 ? 14.984 -14.207 -22.415 1.00 80.19 92 THR A O 1
ATOM 694 N N . LEU A 1 93 ? 14.746 -12.379 -21.140 1.00 82.25 93 LEU A N 1
ATOM 695 C CA . LEU A 1 93 ? 13.525 -11.903 -21.801 1.00 82.25 93 LEU A CA 1
ATOM 696 C C . LEU A 1 93 ? 13.818 -11.283 -23.179 1.00 82.25 93 LEU A C 1
ATOM 698 O O . LEU A 1 93 ? 12.968 -11.351 -24.080 1.00 82.25 93 LEU A O 1
ATOM 702 N N . LEU A 1 94 ? 15.014 -10.716 -23.347 1.00 83.81 94 LEU A N 1
ATOM 703 C CA . LEU A 1 94 ? 15.529 -10.199 -24.611 1.00 83.81 94 LEU A CA 1
ATOM 704 C C . LEU A 1 94 ? 16.104 -11.330 -25.487 1.00 83.81 94 LEU A C 1
ATOM 706 O O . LEU A 1 94 ? 16.620 -12.330 -24.997 1.00 83.81 94 LEU A O 1
ATOM 710 N N . ASP A 1 95 ? 15.983 -11.199 -26.809 1.00 74.25 95 ASP A N 1
ATOM 711 C CA . ASP A 1 95 ? 16.569 -12.141 -27.771 1.00 74.25 95 ASP A CA 1
ATOM 712 C C . ASP A 1 95 ? 18.127 -12.110 -27.696 1.00 74.25 95 ASP A C 1
ATOM 714 O O . ASP A 1 95 ? 18.702 -11.168 -27.132 1.00 74.25 95 ASP A O 1
ATOM 718 N N . PRO A 1 96 ? 18.848 -13.121 -28.236 1.00 61.75 96 PRO A N 1
ATOM 719 C CA . PRO A 1 96 ? 20.299 -13.269 -28.052 1.00 61.75 96 PRO A CA 1
ATOM 720 C C . PRO A 1 96 ? 21.104 -12.001 -28.393 1.00 61.75 96 PRO A C 1
ATOM 722 O O . PRO A 1 96 ? 20.850 -11.360 -29.411 1.00 61.75 96 PRO A O 1
ATOM 725 N N . GLY A 1 97 ? 22.091 -11.655 -27.553 1.00 65.31 97 GLY A N 1
ATOM 726 C CA . GLY A 1 97 ? 22.850 -10.391 -27.638 1.00 65.31 97 GLY A CA 1
ATOM 727 C C . GLY A 1 97 ? 22.235 -9.231 -26.838 1.00 65.31 97 GLY A C 1
ATOM 728 O O . GLY A 1 97 ? 22.636 -8.083 -26.992 1.00 65.31 97 GLY A O 1
ATOM 729 N N . GLY A 1 98 ? 21.243 -9.516 -25.989 1.00 67.25 98 GLY A N 1
ATOM 730 C CA . GLY A 1 98 ? 20.464 -8.525 -25.247 1.00 67.25 98 GLY A CA 1
ATOM 731 C C . GLY A 1 98 ? 21.122 -7.898 -24.015 1.00 67.25 98 GLY A C 1
ATOM 732 O O . GLY A 1 98 ? 20.458 -7.096 -23.376 1.00 67.25 98 GLY A O 1
ATOM 733 N N . CYS A 1 99 ? 22.373 -8.215 -23.660 1.00 73.38 99 CYS A N 1
ATOM 734 C CA . CYS A 1 99 ? 22.989 -7.695 -22.428 1.00 73.38 99 CYS A CA 1
ATOM 735 C C . CYS A 1 99 ? 23.129 -6.162 -22.459 1.00 73.38 99 CYS A C 1
ATOM 737 O O . CYS A 1 99 ? 22.623 -5.477 -21.574 1.00 73.38 99 CYS A O 1
ATOM 739 N N . ASP A 1 100 ? 23.704 -5.604 -23.528 1.00 79.75 100 ASP A N 1
ATOM 740 C CA . ASP A 1 100 ? 23.870 -4.148 -23.664 1.00 79.75 100 ASP A CA 1
ATOM 741 C C . ASP A 1 100 ? 22.520 -3.426 -23.756 1.00 79.75 100 ASP A C 1
ATOM 743 O O . ASP A 1 100 ? 22.341 -2.341 -23.204 1.00 79.75 100 ASP A O 1
ATOM 747 N N . ARG A 1 101 ? 21.529 -4.060 -24.399 1.00 85.75 101 ARG A N 1
ATOM 748 C CA . ARG A 1 101 ? 20.160 -3.532 -24.501 1.00 85.75 101 ARG A CA 1
ATOM 749 C C . ARG A 1 101 ? 19.406 -3.615 -23.176 1.00 85.75 101 ARG A C 1
ATOM 751 O O . ARG A 1 101 ? 18.645 -2.701 -22.885 1.00 85.75 101 ARG A O 1
ATOM 758 N N . ALA A 1 102 ? 19.621 -4.652 -22.368 1.00 82.38 102 ALA A N 1
ATOM 759 C CA . ALA A 1 102 ? 19.058 -4.770 -21.025 1.00 82.38 102 ALA A CA 1
ATOM 760 C C . ALA A 1 102 ? 19.601 -3.661 -20.121 1.00 82.38 102 ALA A C 1
ATOM 762 O O . ALA A 1 102 ? 18.819 -2.959 -19.482 1.00 82.38 102 ALA A O 1
ATOM 763 N N . THR A 1 103 ? 20.918 -3.447 -20.138 1.00 81.38 103 THR A N 1
ATOM 764 C CA . THR A 1 103 ? 21.571 -2.367 -19.389 1.00 81.38 103 THR A CA 1
ATOM 765 C C . THR A 1 103 ? 21.092 -0.994 -19.860 1.00 81.38 103 THR A C 1
ATOM 767 O O . THR A 1 103 ? 20.699 -0.167 -19.040 1.00 81.38 103 THR A O 1
ATOM 770 N N . ALA A 1 104 ? 21.047 -0.757 -21.175 1.00 85.19 104 ALA A N 1
ATOM 771 C CA . ALA A 1 104 ? 20.540 0.492 -21.740 1.00 85.19 104 ALA A CA 1
ATOM 772 C C . ALA A 1 104 ? 19.059 0.721 -21.410 1.00 85.19 104 ALA A C 1
ATOM 774 O O . ALA A 1 104 ? 18.657 1.850 -21.138 1.00 85.19 104 ALA A O 1
ATOM 775 N N . LEU A 1 105 ? 18.246 -0.340 -21.402 1.00 85.81 105 LEU A N 1
ATOM 776 C CA . LEU A 1 105 ? 16.833 -0.258 -21.049 1.00 85.81 105 LEU A CA 1
ATOM 777 C C . LEU A 1 105 ? 16.670 0.094 -19.575 1.00 85.81 105 LEU A C 1
ATOM 779 O O . LEU A 1 105 ? 15.912 1.006 -19.270 1.00 85.81 105 LEU A O 1
ATOM 783 N N . LEU A 1 106 ? 17.408 -0.564 -18.678 1.00 83.19 106 LEU A N 1
ATOM 784 C CA . LEU A 1 106 ? 17.411 -0.252 -17.247 1.00 83.19 106 LEU A CA 1
ATOM 785 C C . LEU A 1 106 ? 17.862 1.184 -16.970 1.00 83.19 106 LEU A C 1
ATOM 787 O O . LEU A 1 106 ? 17.240 1.861 -16.154 1.00 83.19 106 LEU A O 1
ATOM 791 N N . ALA A 1 107 ? 18.881 1.667 -17.683 1.00 83.81 107 ALA A N 1
ATOM 792 C CA . ALA A 1 107 ? 19.312 3.059 -17.606 1.00 83.81 107 ALA A CA 1
ATOM 793 C C . ALA A 1 107 ? 18.226 4.021 -18.119 1.00 83.81 107 ALA A C 1
ATOM 795 O O . ALA A 1 107 ? 17.947 5.030 -17.477 1.00 83.81 107 ALA A O 1
ATOM 796 N N . HIS A 1 108 ? 17.568 3.690 -19.236 1.00 84.81 108 HIS A N 1
ATOM 797 C CA . HIS A 1 108 ? 16.487 4.496 -19.808 1.00 84.81 108 HIS A CA 1
ATOM 798 C C . HIS A 1 108 ? 15.279 4.594 -18.873 1.00 84.81 108 HIS A C 1
ATOM 800 O O . HIS A 1 108 ? 14.691 5.662 -18.725 1.00 84.81 108 HIS A O 1
ATOM 806 N N . VAL A 1 109 ? 14.917 3.488 -18.221 1.00 80.31 109 VAL A N 1
ATOM 807 C CA . VAL A 1 109 ? 13.804 3.460 -17.266 1.00 80.31 109 VAL A CA 1
ATOM 808 C C . VAL A 1 109 ? 14.206 3.915 -15.857 1.00 80.31 109 VAL A C 1
ATOM 810 O O . VAL A 1 109 ? 13.366 3.930 -14.956 1.00 80.31 109 VAL A O 1
ATOM 813 N N . GLY A 1 110 ? 15.481 4.263 -15.653 1.00 75.38 110 GLY A N 1
ATOM 814 C CA . GLY A 1 110 ? 16.095 4.711 -14.399 1.00 75.38 110 GLY A CA 1
ATOM 815 C C . GLY A 1 110 ? 16.265 3.616 -13.342 1.00 75.38 110 GLY A C 1
ATOM 816 O O . GLY A 1 110 ? 17.249 3.606 -12.607 1.00 75.38 110 GLY A O 1
ATOM 817 N N . ALA A 1 111 ? 15.315 2.688 -13.255 1.00 70.50 111 ALA A N 1
ATOM 818 C CA . ALA A 1 111 ? 15.334 1.575 -12.323 1.00 70.50 111 ALA A CA 1
ATOM 819 C C . ALA A 1 111 ? 14.495 0.399 -12.853 1.00 70.50 111 ALA A C 1
ATOM 821 O O . ALA A 1 111 ? 13.560 0.602 -13.628 1.00 70.50 111 ALA A O 1
ATOM 822 N N . PRO A 1 112 ? 14.714 -0.825 -12.346 1.00 72.06 112 PRO A N 1
ATOM 823 C CA . PRO A 1 112 ? 13.943 -2.020 -12.713 1.00 72.06 112 PRO A CA 1
ATOM 824 C C . PRO A 1 112 ? 12.426 -1.842 -12.624 1.00 72.06 112 PRO A C 1
ATOM 826 O O . PRO A 1 112 ? 11.670 -2.363 -13.437 1.00 72.06 112 PRO A O 1
ATOM 829 N N . ARG A 1 113 ? 11.976 -1.055 -11.642 1.00 69.19 113 ARG A N 1
ATOM 830 C CA . ARG A 1 113 ? 10.559 -0.742 -11.413 1.00 69.19 113 ARG A CA 1
ATOM 831 C C . ARG A 1 113 ? 9.949 0.104 -12.516 1.00 69.19 113 ARG A C 1
ATOM 833 O O . ARG A 1 113 ? 8.746 0.025 -12.727 1.00 69.19 113 ARG A O 1
ATOM 840 N N . GLY A 1 114 ? 10.760 0.873 -13.238 1.00 73.88 114 GLY A N 1
ATOM 841 C CA . GLY A 1 114 ? 10.300 1.607 -14.406 1.00 73.88 114 GLY A CA 1
ATOM 842 C C . GLY A 1 114 ? 9.707 0.674 -15.465 1.00 73.88 114 GLY A C 1
ATOM 843 O O . GLY A 1 114 ? 8.755 1.056 -16.133 1.00 73.88 114 GLY A O 1
ATOM 844 N N . LEU A 1 115 ? 10.157 -0.587 -15.537 1.00 81.38 115 LEU A N 1
ATOM 845 C CA . LEU A 1 115 ? 9.569 -1.593 -16.429 1.00 81.38 115 LEU A CA 1
ATOM 846 C C . LEU A 1 115 ? 8.136 -1.966 -16.052 1.00 81.38 115 LEU A C 1
ATOM 848 O O . LEU A 1 115 ? 7.342 -2.241 -16.943 1.00 81.38 115 LEU A O 1
ATOM 852 N N . LEU A 1 116 ? 7.793 -1.940 -14.760 1.00 76.44 116 LEU A N 1
ATOM 853 C CA . LEU A 1 116 ? 6.435 -2.235 -14.293 1.00 76.44 116 LEU A CA 1
ATOM 854 C C . LEU A 1 116 ? 5.424 -1.167 -14.750 1.00 76.44 116 LEU A C 1
ATOM 856 O O . LEU A 1 116 ? 4.227 -1.418 -14.755 1.00 76.44 116 LEU A O 1
ATOM 860 N N . ARG A 1 117 ? 5.904 0.027 -15.125 1.00 70.12 117 ARG A N 1
ATOM 861 C CA . ARG A 1 117 ? 5.076 1.178 -15.521 1.00 70.12 117 ARG A CA 1
ATOM 862 C C . ARG A 1 117 ? 4.882 1.295 -17.028 1.00 70.12 117 ARG A C 1
ATOM 864 O O . ARG A 1 117 ? 3.999 2.021 -17.480 1.00 70.12 117 ARG A O 1
ATOM 871 N N . LEU A 1 118 ? 5.740 0.653 -17.817 1.00 78.00 118 LEU A N 1
ATOM 872 C CA . LEU A 1 118 ? 5.711 0.804 -19.263 1.00 78.00 118 LEU A CA 1
ATOM 873 C C . LEU A 1 118 ? 4.786 -0.231 -19.894 1.00 78.00 118 LEU A C 1
ATOM 875 O O . LEU A 1 118 ? 4.977 -1.438 -19.763 1.00 78.00 118 LEU A O 1
ATOM 879 N N . SER A 1 119 ? 3.824 0.259 -20.670 1.00 78.50 119 SER A N 1
ATOM 880 C CA . SER A 1 119 ? 3.054 -0.586 -21.575 1.00 78.50 119 SER A CA 1
ATOM 881 C C . SER A 1 119 ? 3.954 -1.144 -22.685 1.00 78.50 119 SER A C 1
ATOM 883 O O . SER A 1 119 ? 4.990 -0.561 -23.021 1.00 78.50 119 SER A O 1
ATOM 885 N N . ALA A 1 120 ? 3.548 -2.249 -23.316 1.00 81.94 120 ALA A N 1
ATOM 886 C CA . ALA A 1 120 ? 4.291 -2.799 -24.452 1.00 81.94 120 ALA A CA 1
ATOM 887 C C . ALA A 1 120 ? 4.553 -1.754 -25.569 1.00 81.94 120 ALA A C 1
ATOM 889 O O . ALA A 1 120 ? 5.685 -1.690 -26.049 1.00 81.94 120 ALA A O 1
ATOM 890 N N . PRO A 1 121 ? 3.602 -0.871 -25.948 1.00 84.25 121 PRO A N 1
ATOM 891 C CA . PRO A 1 121 ? 3.883 0.233 -26.871 1.00 84.25 121 PRO A CA 1
ATOM 892 C C . PRO A 1 121 ? 4.950 1.216 -26.371 1.00 84.25 121 PRO A C 1
ATOM 894 O O . PRO A 1 121 ? 5.810 1.628 -27.148 1.00 84.25 121 PRO A O 1
ATOM 897 N N . ALA A 1 122 ? 4.927 1.572 -25.083 1.00 83.81 122 ALA A N 1
ATOM 898 C CA . ALA A 1 122 ? 5.907 2.485 -24.500 1.00 83.81 122 ALA A CA 1
ATOM 899 C C . ALA A 1 122 ? 7.313 1.862 -24.464 1.00 83.81 122 ALA A C 1
ATOM 901 O O . ALA A 1 122 ? 8.297 2.531 -24.769 1.00 83.81 122 ALA A O 1
ATOM 902 N N . LEU A 1 123 ? 7.406 0.557 -24.194 1.00 88.25 123 LEU A N 1
ATOM 903 C CA . LEU A 1 123 ? 8.652 -0.202 -24.301 1.00 88.25 123 LEU A CA 1
ATOM 904 C C . LEU A 1 123 ? 9.203 -0.185 -25.733 1.00 88.25 123 LEU A C 1
ATOM 906 O O . LEU A 1 123 ? 10.383 0.095 -25.926 1.00 88.25 123 LEU A O 1
ATOM 910 N N . VAL A 1 124 ? 8.362 -0.407 -26.747 1.00 90.06 124 VAL A N 1
ATOM 911 C CA . VAL A 1 124 ? 8.780 -0.322 -28.161 1.00 90.06 124 VAL A CA 1
ATOM 912 C C . VAL A 1 124 ? 9.266 1.085 -28.522 1.00 90.06 124 VAL A C 1
ATOM 914 O O . VAL A 1 124 ? 10.238 1.228 -29.265 1.00 90.06 124 VAL A O 1
ATOM 917 N N . ALA A 1 125 ? 8.646 2.129 -27.965 1.00 89.69 125 ALA A N 1
ATOM 918 C CA . ALA A 1 125 ? 9.030 3.517 -28.220 1.00 89.69 125 ALA A CA 1
ATOM 919 C C . ALA A 1 125 ? 10.462 3.851 -27.760 1.00 89.69 125 ALA A C 1
ATOM 921 O O . ALA A 1 125 ? 11.092 4.727 -28.352 1.00 89.69 125 ALA A O 1
ATOM 922 N N . THR A 1 126 ? 11.017 3.113 -26.789 1.00 87.94 126 THR A N 1
ATOM 923 C CA . THR A 1 126 ? 12.426 3.257 -26.366 1.00 87.94 126 THR A CA 1
ATOM 924 C C . THR A 1 126 ? 13.427 2.896 -27.469 1.00 87.94 126 THR A C 1
ATOM 926 O O . THR A 1 126 ? 14.592 3.270 -27.384 1.00 87.94 126 THR A O 1
ATOM 929 N N . ARG A 1 127 ? 12.995 2.156 -28.505 1.00 87.44 127 ARG A N 1
ATOM 930 C CA . ARG A 1 127 ? 13.835 1.561 -29.567 1.00 87.44 127 ARG A CA 1
ATOM 931 C C . ARG A 1 127 ? 14.892 0.562 -29.073 1.00 87.44 127 ARG A C 1
ATOM 933 O O . ARG A 1 127 ? 15.694 0.090 -29.872 1.00 87.44 127 ARG A O 1
ATOM 940 N N . LEU A 1 128 ? 14.877 0.204 -27.788 1.00 87.75 128 LEU A N 1
ATOM 941 C CA . LEU A 1 128 ? 15.802 -0.764 -27.188 1.00 87.75 128 LEU A CA 1
ATOM 942 C C . LEU A 1 128 ? 15.274 -2.201 -27.276 1.00 87.75 128 LEU A C 1
ATOM 944 O O . LEU A 1 128 ? 16.046 -3.161 -27.234 1.00 87.75 128 LEU A O 1
ATOM 948 N N . VAL A 1 129 ? 13.959 -2.356 -27.441 1.00 89.44 129 VAL A N 1
ATOM 949 C CA . VAL A 1 129 ? 13.285 -3.654 -27.508 1.00 89.44 129 VAL A CA 1
ATOM 950 C C . VAL A 1 129 ? 12.362 -3.743 -28.717 1.00 89.44 129 VAL A C 1
ATOM 952 O O . VAL A 1 129 ? 11.721 -2.773 -29.122 1.00 89.44 129 VAL A O 1
ATOM 955 N N . SER A 1 130 ? 12.280 -4.936 -29.297 1.00 90.12 130 SER A N 1
ATOM 956 C CA . SER A 1 130 ? 11.306 -5.257 -30.339 1.00 90.12 130 SER A CA 1
ATOM 957 C C . SER A 1 130 ? 9.892 -5.386 -29.761 1.00 90.12 130 SER A C 1
ATOM 959 O O . SER A 1 130 ? 9.709 -5.611 -28.566 1.00 90.12 130 SER A O 1
ATOM 961 N N . ALA A 1 131 ? 8.868 -5.345 -30.619 1.00 88.44 131 ALA A N 1
ATOM 962 C CA . ALA A 1 131 ? 7.480 -5.587 -30.203 1.00 88.44 131 ALA A CA 1
ATOM 963 C C . ALA A 1 131 ? 7.289 -6.948 -29.505 1.00 88.44 131 ALA A C 1
ATOM 965 O O . ALA A 1 131 ? 6.482 -7.076 -28.582 1.00 88.44 131 ALA A O 1
ATOM 966 N N . ARG A 1 132 ? 8.061 -7.964 -29.913 1.00 89.19 132 ARG A N 1
ATOM 967 C CA . ARG A 1 132 ? 8.027 -9.298 -29.306 1.00 89.19 132 ARG A CA 1
ATOM 968 C C . ARG A 1 132 ? 8.633 -9.295 -27.905 1.00 89.19 132 ARG A C 1
ATOM 970 O O . ARG A 1 132 ? 8.027 -9.842 -26.990 1.00 89.19 132 ARG A O 1
ATOM 977 N N . GLU A 1 133 ? 9.797 -8.678 -27.736 1.00 89.56 133 GLU A N 1
ATOM 978 C CA . GLU A 1 133 ? 10.471 -8.546 -26.438 1.00 89.56 133 GLU A CA 1
ATOM 979 C C . GLU A 1 133 ? 9.653 -7.676 -25.476 1.00 89.56 133 GLU A C 1
ATOM 981 O O . GLU A 1 133 ? 9.435 -8.073 -24.335 1.00 89.56 133 GLU A O 1
ATOM 986 N N . ALA A 1 134 ? 9.094 -6.561 -25.956 1.00 88.44 134 ALA A N 1
ATOM 987 C CA . ALA A 1 134 ? 8.177 -5.721 -25.190 1.00 88.44 134 ALA A CA 1
ATOM 988 C C . ALA A 1 134 ? 6.948 -6.503 -24.704 1.00 88.44 134 ALA A C 1
ATOM 990 O O . ALA A 1 134 ? 6.560 -6.381 -23.546 1.00 88.44 134 ALA A O 1
ATOM 991 N N . SER A 1 135 ? 6.372 -7.358 -25.557 1.00 86.19 135 SER A N 1
ATOM 992 C CA . SER A 1 135 ? 5.252 -8.226 -25.169 1.00 86.19 135 SER A CA 1
ATOM 993 C C . SER A 1 135 ? 5.654 -9.264 -24.116 1.00 86.19 135 SER A C 1
ATOM 995 O O . SER A 1 135 ? 4.867 -9.547 -23.220 1.00 86.19 135 SER A O 1
ATOM 997 N N . ARG A 1 136 ? 6.873 -9.828 -24.187 1.00 89.12 136 ARG A N 1
ATOM 998 C CA . ARG A 1 136 ? 7.384 -10.757 -23.160 1.00 89.12 136 ARG A CA 1
ATOM 999 C C . ARG A 1 136 ? 7.605 -10.059 -21.822 1.00 89.12 136 ARG A C 1
ATOM 1001 O O . ARG A 1 136 ? 7.228 -10.614 -20.797 1.00 89.12 136 ARG A O 1
ATOM 1008 N N . ILE A 1 137 ? 8.198 -8.863 -21.837 1.00 87.75 137 ILE A N 1
ATOM 1009 C CA . ILE A 1 137 ? 8.397 -8.051 -20.631 1.00 87.75 137 ILE A CA 1
ATOM 1010 C C . ILE A 1 137 ? 7.036 -7.716 -20.022 1.00 87.75 137 ILE A C 1
ATOM 1012 O O . ILE A 1 137 ? 6.816 -8.033 -18.860 1.00 87.75 137 ILE A O 1
ATOM 1016 N N . ALA A 1 138 ? 6.098 -7.184 -20.810 1.00 82.88 138 ALA A N 1
ATOM 1017 C CA . ALA A 1 138 ? 4.750 -6.879 -20.336 1.00 82.88 138 ALA A CA 1
ATOM 1018 C C . ALA A 1 138 ? 4.044 -8.119 -19.760 1.00 82.88 138 ALA A C 1
ATOM 1020 O O . ALA A 1 138 ? 3.493 -8.054 -18.671 1.00 82.88 138 ALA A O 1
ATOM 1021 N N . ALA A 1 139 ? 4.129 -9.279 -20.419 1.00 81.88 139 ALA A N 1
ATOM 1022 C CA . ALA A 1 139 ? 3.556 -10.517 -19.889 1.00 81.88 139 ALA A CA 1
ATOM 1023 C C . ALA A 1 139 ? 4.201 -10.961 -18.562 1.00 81.88 139 ALA A C 1
ATOM 1025 O O . ALA A 1 139 ? 3.506 -11.465 -17.682 1.00 81.88 139 ALA A O 1
ATOM 1026 N N . ALA A 1 140 ? 5.515 -10.778 -18.399 1.00 85.81 140 ALA A N 1
ATOM 1027 C CA . ALA A 1 140 ? 6.207 -11.070 -17.145 1.00 85.81 140 ALA A CA 1
ATOM 1028 C C . ALA A 1 140 ? 5.780 -10.115 -16.017 1.00 85.81 140 ALA A C 1
ATOM 1030 O O . ALA A 1 140 ? 5.600 -10.556 -14.884 1.00 85.81 140 ALA A O 1
ATOM 1031 N N . VAL A 1 141 ? 5.578 -8.832 -16.336 1.00 80.81 141 VAL A N 1
ATOM 1032 C CA . VAL A 1 141 ? 5.036 -7.821 -15.415 1.00 80.81 141 VAL A CA 1
ATOM 1033 C C . VAL A 1 141 ? 3.619 -8.197 -14.984 1.00 80.81 141 VAL A C 1
ATOM 1035 O O . VAL A 1 141 ? 3.354 -8.261 -13.789 1.00 80.81 141 VAL A O 1
ATOM 1038 N N . GLU A 1 142 ? 2.735 -8.520 -15.929 1.00 77.19 142 GLU A N 1
ATOM 1039 C CA . GLU A 1 142 ? 1.355 -8.937 -15.639 1.00 77.19 142 GLU A CA 1
ATOM 1040 C C . GLU A 1 142 ? 1.313 -10.201 -14.773 1.00 77.19 142 GLU A C 1
ATOM 1042 O O . GLU A 1 142 ? 0.579 -10.263 -13.790 1.00 77.19 142 GLU A O 1
ATOM 1047 N N . LEU A 1 143 ? 2.151 -11.199 -15.075 1.00 79.31 143 LEU A N 1
ATOM 1048 C CA . LEU A 1 143 ? 2.250 -12.409 -14.258 1.00 79.31 143 LEU A CA 1
ATOM 1049 C C . LEU A 1 143 ? 2.737 -12.099 -12.837 1.00 79.31 143 LEU A C 1
ATOM 1051 O O . LEU A 1 143 ? 2.244 -12.693 -11.881 1.00 79.31 143 LEU A O 1
ATOM 1055 N N . PHE A 1 144 ? 3.693 -11.180 -12.693 1.00 78.19 144 PHE A N 1
ATOM 1056 C CA . PHE A 1 144 ? 4.166 -10.726 -11.391 1.00 78.19 144 PHE A CA 1
ATOM 1057 C C . PHE A 1 144 ? 3.054 -10.023 -10.609 1.00 78.19 144 PHE A C 1
ATOM 1059 O O . PHE A 1 144 ? 2.814 -10.385 -9.461 1.00 78.19 144 PHE A O 1
ATOM 1066 N N . VAL A 1 145 ? 2.339 -9.080 -11.229 1.00 70.06 145 VAL A N 1
ATOM 1067 C CA . VAL A 1 145 ? 1.204 -8.380 -10.608 1.00 70.06 145 VAL A CA 1
ATOM 1068 C C . VAL A 1 145 ? 0.134 -9.380 -10.176 1.00 70.06 145 VAL A C 1
ATOM 1070 O O . VAL A 1 145 ? -0.288 -9.356 -9.023 1.00 70.06 145 VAL A O 1
ATOM 1073 N N . HIS A 1 146 ? -0.230 -10.323 -11.047 1.00 67.69 146 HIS A N 1
ATOM 1074 C CA . HIS A 1 146 ? -1.213 -11.357 -10.732 1.00 67.69 146 HIS A CA 1
ATOM 1075 C C . HIS A 1 146 ? -0.742 -12.298 -9.612 1.00 67.69 146 HIS A C 1
ATOM 1077 O O . HIS A 1 146 ? -1.525 -12.673 -8.747 1.00 67.69 146 HIS A O 1
ATOM 1083 N N . ALA A 1 147 ? 0.548 -12.641 -9.555 1.00 70.69 147 ALA A N 1
ATOM 1084 C CA . ALA A 1 147 ? 1.110 -13.429 -8.456 1.00 70.69 147 ALA A CA 1
ATOM 1085 C C . ALA A 1 147 ? 1.110 -12.681 -7.108 1.00 70.69 147 ALA A C 1
ATOM 1087 O O . ALA A 1 147 ? 1.196 -13.313 -6.052 1.00 70.69 147 ALA A O 1
ATOM 1088 N N . LEU A 1 148 ? 1.037 -11.346 -7.126 1.00 66.25 148 LEU A N 1
ATOM 1089 C CA . LEU A 1 148 ? 0.868 -10.532 -5.923 1.00 66.25 148 LEU A CA 1
ATOM 1090 C C . LEU A 1 148 ? -0.597 -10.407 -5.489 1.00 66.25 148 LEU A C 1
ATOM 1092 O O . LEU A 1 148 ? -0.835 -10.102 -4.317 1.00 66.25 148 LEU A O 1
ATOM 1096 N N . GLU A 1 149 ? -1.564 -10.653 -6.381 1.00 63.31 149 GLU A N 1
ATOM 1097 C CA . GLU A 1 149 ? -2.987 -10.610 -6.047 1.00 63.31 149 GLU A CA 1
ATOM 1098 C C . GLU A 1 149 ? -3.315 -11.679 -4.996 1.00 63.31 149 GLU A C 1
ATOM 1100 O O . GLU A 1 149 ? -3.325 -12.883 -5.245 1.00 63.31 149 GLU A O 1
ATOM 1105 N N . SER A 1 150 ? -3.589 -11.226 -3.775 1.00 60.66 150 SER A N 1
ATOM 1106 C CA . SER A 1 150 ? -4.174 -12.077 -2.739 1.00 60.66 150 SER A CA 1
ATOM 1107 C C . SER A 1 150 ? -5.688 -12.176 -2.955 1.00 60.66 150 SER A C 1
ATOM 1109 O O . SER A 1 150 ? -6.280 -11.230 -3.489 1.00 60.66 150 SER A O 1
ATOM 1111 N N . PRO A 1 151 ? -6.351 -13.272 -2.530 1.00 69.75 151 PRO A N 1
ATOM 1112 C CA . PRO A 1 151 ? -7.807 -13.339 -2.558 1.00 69.75 151 PRO A CA 1
ATOM 1113 C C . PRO A 1 151 ? -8.385 -12.085 -1.902 1.00 69.75 151 PRO A C 1
ATOM 1115 O O . PRO A 1 151 ? -7.928 -11.690 -0.827 1.00 69.75 151 PRO A O 1
ATOM 1118 N N . ARG A 1 152 ? -9.366 -11.443 -2.550 1.00 69.44 152 ARG A N 1
ATOM 1119 C CA . ARG A 1 152 ? -9.879 -10.130 -2.112 1.00 69.44 152 ARG A CA 1
ATOM 1120 C C . ARG A 1 152 ? -10.358 -10.123 -0.659 1.00 69.44 152 ARG A C 1
ATOM 1122 O O . ARG A 1 152 ? -10.240 -9.085 -0.009 1.00 69.44 152 ARG A O 1
ATOM 1129 N N . ASP A 1 153 ? -10.779 -11.282 -0.163 1.00 75.19 153 ASP A N 1
ATOM 1130 C CA . ASP A 1 153 ? -11.369 -11.462 1.163 1.00 75.19 153 ASP A CA 1
ATOM 1131 C C . ASP A 1 153 ? -10.440 -12.233 2.118 1.00 75.19 153 ASP A C 1
ATOM 1133 O O . ASP A 1 153 ? -10.862 -12.671 3.191 1.00 75.19 153 ASP A O 1
ATOM 1137 N N . ALA A 1 154 ? -9.178 -12.452 1.728 1.00 85.88 154 ALA A N 1
ATOM 1138 C CA . ALA A 1 154 ? -8.197 -13.088 2.596 1.00 85.88 154 ALA A CA 1
ATOM 1139 C C . ALA A 1 154 ? -7.944 -12.221 3.834 1.00 85.88 154 ALA A C 1
ATOM 1141 O O . ALA A 1 154 ? -7.818 -11.000 3.738 1.00 85.88 154 ALA A O 1
ATOM 1142 N N . ALA A 1 155 ? -7.838 -12.870 4.993 1.00 89.88 155 ALA A N 1
ATOM 1143 C CA . ALA A 1 155 ? -7.492 -12.193 6.233 1.00 89.88 155 ALA A CA 1
ATOM 1144 C C . ALA A 1 155 ? -6.087 -11.573 6.140 1.00 89.88 155 ALA A C 1
ATOM 1146 O O . ALA A 1 155 ? -5.127 -12.241 5.742 1.00 89.88 155 ALA A O 1
ATOM 1147 N N . LEU A 1 156 ? -5.971 -10.305 6.530 1.00 91.69 156 LEU A N 1
ATOM 1148 C CA . LEU A 1 156 ? -4.725 -9.545 6.561 1.00 91.69 156 LEU A CA 1
ATOM 1149 C C . LEU A 1 156 ? -4.055 -9.713 7.930 1.00 91.69 156 LEU A C 1
ATOM 1151 O O . LEU A 1 156 ? -4.229 -8.903 8.832 1.00 91.69 156 LEU A O 1
ATOM 1155 N N . GLN A 1 157 ? -3.312 -10.801 8.100 1.00 88.38 157 GLN A N 1
ATOM 1156 C CA . GLN A 1 157 ? -2.653 -11.160 9.362 1.00 88.38 157 GLN A CA 1
ATOM 1157 C C . GLN A 1 157 ? -1.195 -10.690 9.431 1.00 88.38 157 GLN A C 1
ATOM 1159 O O . GLN A 1 157 ? -0.599 -10.672 10.504 1.00 88.38 157 GLN A O 1
ATOM 1164 N N . HIS A 1 158 ? -0.612 -10.325 8.289 1.00 87.81 158 HIS A N 1
ATOM 1165 C CA . HIS A 1 158 ? 0.778 -9.910 8.167 1.00 87.81 158 HIS A CA 1
ATOM 1166 C C . HIS A 1 158 ? 0.891 -8.617 7.339 1.00 87.81 158 HIS A C 1
ATOM 1168 O O . HIS A 1 158 ? 0.203 -8.502 6.320 1.00 87.81 158 HIS A O 1
ATOM 1174 N N . PRO A 1 159 ? 1.797 -7.675 7.674 1.00 88.81 159 PRO A N 1
ATOM 1175 C CA . PRO A 1 159 ? 1.925 -6.401 6.952 1.00 88.81 159 PRO A CA 1
ATOM 1176 C C . PRO A 1 159 ? 2.157 -6.555 5.442 1.00 88.81 159 PRO A C 1
ATOM 1178 O O . PRO A 1 159 ? 1.605 -5.811 4.639 1.00 88.81 159 PRO A O 1
ATOM 1181 N N . LEU A 1 160 ? 2.902 -7.585 5.020 1.00 85.38 160 LEU A N 1
ATOM 1182 C CA . LEU A 1 160 ? 3.065 -7.903 3.593 1.00 85.38 160 LEU A CA 1
ATOM 1183 C C . LEU A 1 160 ? 1.728 -8.185 2.880 1.00 85.38 160 LEU A C 1
ATOM 1185 O O . LEU A 1 160 ? 1.590 -7.869 1.702 1.00 85.38 160 LEU A O 1
ATOM 1189 N N . GLN A 1 161 ? 0.744 -8.779 3.561 1.00 89.50 161 GLN A N 1
ATOM 1190 C CA . GLN A 1 161 ? -0.585 -8.995 2.981 1.00 89.50 161 GLN A CA 1
ATOM 1191 C C . GLN A 1 161 ? -1.326 -7.667 2.818 1.00 89.50 161 GLN A C 1
ATOM 1193 O O . GLN A 1 161 ? -1.976 -7.469 1.798 1.00 89.50 161 GLN A O 1
ATOM 1198 N N . VAL A 1 162 ? -1.171 -6.736 3.765 1.00 91.69 162 VAL A N 1
ATOM 1199 C CA . VAL A 1 162 ? -1.703 -5.367 3.663 1.00 91.69 162 VAL A CA 1
ATOM 1200 C C . VAL A 1 162 ? -1.064 -4.637 2.477 1.00 91.69 162 VAL A C 1
ATOM 1202 O O . VAL A 1 162 ? -1.775 -4.122 1.620 1.00 91.69 162 VAL A O 1
ATOM 1205 N N . ALA A 1 163 ? 0.266 -4.692 2.349 1.00 89.19 163 ALA A N 1
ATOM 1206 C CA . ALA A 1 163 ? 0.999 -4.122 1.214 1.00 89.19 163 ALA A CA 1
ATOM 1207 C C . ALA A 1 163 ? 0.551 -4.702 -0.141 1.00 89.19 163 ALA A C 1
ATOM 1209 O O . ALA A 1 163 ? 0.585 -4.022 -1.164 1.00 89.19 163 ALA A O 1
ATOM 1210 N N . ARG A 1 164 ? 0.136 -5.973 -0.170 1.00 87.81 164 ARG A N 1
ATOM 1211 C CA . ARG A 1 164 ? -0.379 -6.655 -1.370 1.00 87.81 164 ARG A CA 1
ATOM 1212 C C . ARG A 1 164 ? -1.882 -6.497 -1.573 1.00 87.81 164 ARG A C 1
ATOM 1214 O O . ARG A 1 164 ? -2.381 -6.844 -2.637 1.00 87.81 164 ARG A O 1
ATOM 1221 N N . ALA A 1 165 ? -2.612 -5.966 -0.594 1.00 88.94 165 ALA A N 1
ATOM 1222 C CA . ALA A 1 165 ? -4.050 -5.763 -0.713 1.00 88.94 165 ALA A CA 1
ATOM 1223 C C . ALA A 1 165 ? -4.398 -4.698 -1.764 1.00 88.94 165 ALA A C 1
ATOM 1225 O O . ALA A 1 165 ? -5.528 -4.694 -2.255 1.00 88.94 165 ALA A O 1
ATOM 1226 N N . VAL A 1 166 ? -3.431 -3.845 -2.124 1.00 89.50 166 VAL A N 1
ATOM 1227 C CA . VAL A 1 166 ? -3.528 -2.822 -3.170 1.00 89.50 166 VAL A CA 1
ATOM 1228 C C . VAL A 1 166 ? -2.308 -2.943 -4.115 1.00 89.50 166 VAL A C 1
ATOM 1230 O O . VAL A 1 166 ? -1.335 -2.203 -3.975 1.00 89.50 166 VAL A O 1
ATOM 1233 N N . PRO A 1 167 ? -2.302 -3.911 -5.058 1.00 83.94 167 PRO A N 1
ATOM 1234 C CA . PRO A 1 167 ? -1.098 -4.291 -5.812 1.00 83.94 167 PRO A CA 1
ATOM 1235 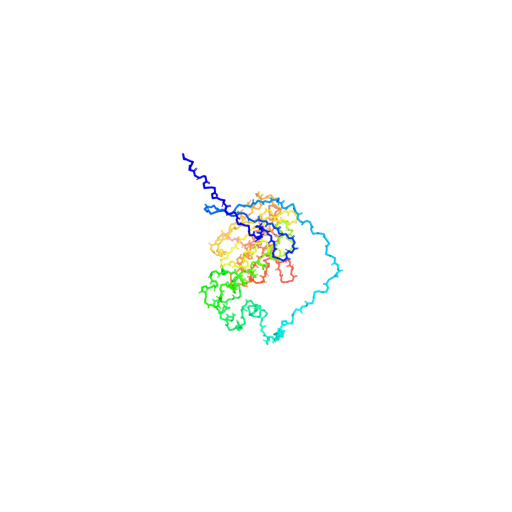C C . PRO A 1 167 ? -0.469 -3.181 -6.664 1.00 83.94 167 PRO A C 1
ATOM 1237 O O . PRO A 1 167 ? 0.743 -3.190 -6.876 1.00 83.94 167 PRO A O 1
ATOM 1240 N N . HIS A 1 168 ? -1.248 -2.211 -7.152 1.00 84.19 168 HIS A N 1
ATOM 1241 C CA . HIS A 1 168 ? -0.713 -1.156 -8.021 1.00 84.19 168 HIS A CA 1
ATOM 1242 C C . HIS A 1 168 ? 0.203 -0.173 -7.277 1.00 84.19 168 HIS A C 1
ATOM 1244 O O . HIS A 1 168 ? 1.089 0.404 -7.909 1.00 84.19 168 HIS A O 1
ATOM 1250 N N . LEU A 1 169 ? 0.090 -0.059 -5.946 1.00 88.00 169 LEU A N 1
ATOM 1251 C CA . LEU A 1 169 ? 0.942 0.809 -5.115 1.00 88.00 169 LEU A CA 1
ATOM 1252 C C . LEU A 1 169 ? 2.440 0.513 -5.256 1.00 88.00 169 LEU A C 1
ATOM 1254 O O . LEU A 1 169 ? 3.267 1.413 -5.144 1.00 88.00 169 LEU A O 1
ATOM 1258 N N . TRP A 1 170 ? 2.809 -0.728 -5.578 1.00 83.56 170 TRP A N 1
ATOM 1259 C CA . TRP A 1 170 ? 4.201 -1.124 -5.832 1.00 83.56 170 TRP A CA 1
ATOM 1260 C C . TRP A 1 170 ? 4.808 -0.447 -7.069 1.00 83.56 170 TRP A C 1
ATOM 1262 O O . TRP A 1 170 ? 6.029 -0.397 -7.233 1.00 83.56 170 TRP A O 1
ATOM 1272 N N . THR A 1 171 ? 3.948 0.055 -7.951 1.00 79.19 171 THR A N 1
ATOM 1273 C CA . THR A 1 171 ? 4.304 0.619 -9.253 1.00 79.19 171 THR A CA 1
ATOM 1274 C C . THR A 1 171 ? 3.883 2.072 -9.407 1.00 79.19 171 THR A C 1
ATOM 1276 O O . THR A 1 171 ? 4.370 2.735 -10.320 1.00 79.19 171 THR A O 1
ATOM 1279 N N . GLU A 1 172 ? 3.045 2.588 -8.513 1.00 85.06 172 GLU A N 1
ATOM 1280 C CA . GLU A 1 172 ? 2.408 3.896 -8.643 1.00 85.06 172 GLU A CA 1
ATOM 1281 C C . GLU A 1 172 ? 3.459 5.035 -8.619 1.00 85.06 172 GLU A C 1
ATOM 1283 O O . GLU A 1 172 ? 4.340 5.054 -7.747 1.00 85.06 172 GLU A O 1
ATOM 1288 N N . PRO A 1 173 ? 3.499 5.919 -9.641 1.00 80.75 173 PRO A N 1
ATOM 1289 C CA . PRO A 1 173 ? 4.403 7.072 -9.678 1.00 80.75 173 PRO A CA 1
ATOM 1290 C C . PRO A 1 173 ? 4.027 8.195 -8.719 1.00 80.75 173 PRO A C 1
ATOM 1292 O O . PRO A 1 173 ? 4.913 8.957 -8.327 1.00 80.75 173 PRO A O 1
ATOM 1295 N N . LEU A 1 174 ? 2.749 8.321 -8.375 1.00 85.44 174 LEU A N 1
ATOM 1296 C CA . LEU A 1 174 ? 2.297 9.266 -7.366 1.00 85.44 174 LEU A CA 1
ATOM 1297 C C . LEU A 1 174 ? 2.239 8.579 -6.009 1.00 85.44 174 LEU A C 1
ATOM 1299 O O . LEU A 1 174 ? 2.207 7.362 -5.912 1.00 85.44 174 LEU A O 1
ATOM 1303 N N . GLU A 1 175 ? 2.276 9.355 -4.944 1.00 89.56 175 GLU A N 1
ATOM 1304 C CA . GLU A 1 175 ? 1.985 8.814 -3.625 1.00 89.56 175 GLU A CA 1
ATOM 1305 C C . GLU A 1 175 ? 0.469 8.721 -3.456 1.00 89.56 175 GLU A C 1
ATOM 1307 O O . GLU A 1 175 ? -0.247 9.691 -3.710 1.00 89.56 175 GLU A O 1
ATOM 1312 N N . GLU A 1 176 ? -0.029 7.553 -3.074 1.00 92.31 176 GLU A N 1
ATOM 1313 C CA . GLU A 1 176 ? -1.438 7.319 -2.782 1.00 92.31 176 GLU A CA 1
ATOM 1314 C C . GLU A 1 176 ? -1.585 6.710 -1.393 1.00 92.31 176 GLU A C 1
ATOM 1316 O O . GLU A 1 176 ? -0.940 5.710 -1.092 1.00 92.31 176 GLU A O 1
ATOM 1321 N N . LEU A 1 177 ? -2.500 7.247 -0.585 1.00 93.75 177 LEU A N 1
ATOM 1322 C CA . LEU A 1 177 ? -2.900 6.639 0.683 1.00 93.75 177 LEU A CA 1
ATOM 1323 C C . LEU A 1 177 ? -4.224 5.902 0.506 1.00 93.75 177 LEU A C 1
ATOM 1325 O O . LEU A 1 177 ? -5.197 6.448 -0.027 1.00 93.75 177 LEU A O 1
ATOM 1329 N N . TRP A 1 178 ? -4.267 4.674 1.003 1.00 95.25 178 TRP A N 1
ATOM 1330 C CA . TRP A 1 178 ? -5.425 3.796 0.963 1.00 95.25 178 TRP A CA 1
ATOM 1331 C C . TRP A 1 178 ? -5.848 3.375 2.366 1.00 95.25 178 TRP A C 1
ATOM 1333 O O . TRP A 1 178 ? -5.022 3.047 3.218 1.00 95.25 178 TRP A O 1
ATOM 1343 N N . LEU A 1 179 ? -7.163 3.345 2.566 1.00 96.19 179 LEU A N 1
ATOM 1344 C CA . LEU A 1 179 ? -7.837 2.812 3.738 1.00 96.19 179 LEU A CA 1
ATOM 1345 C C . LEU A 1 179 ? -8.419 1.438 3.413 1.00 96.19 179 LEU A C 1
ATOM 1347 O O . LEU A 1 179 ? -9.103 1.261 2.403 1.00 96.19 179 LEU A O 1
ATOM 1351 N N . ILE A 1 180 ? -8.198 0.479 4.306 1.00 96.62 180 ILE A N 1
ATOM 1352 C CA . ILE A 1 180 ? -8.744 -0.873 4.202 1.00 96.62 180 ILE A CA 1
ATOM 1353 C C . ILE A 1 180 ? -9.512 -1.177 5.493 1.00 96.62 180 ILE A C 1
ATOM 1355 O O . ILE A 1 180 ? -8.909 -1.638 6.466 1.00 96.62 180 ILE A O 1
ATOM 1359 N N . PRO A 1 181 ? -10.828 -0.905 5.548 1.00 97.19 181 PRO A N 1
ATOM 1360 C CA . PRO A 1 181 ? -11.668 -1.323 6.664 1.00 97.19 181 PRO A CA 1
ATOM 1361 C C . PRO A 1 181 ? -11.762 -2.851 6.702 1.00 97.19 181 PRO A C 1
ATOM 1363 O O . PRO A 1 181 ? -11.858 -3.491 5.650 1.00 97.19 181 PRO A O 1
ATOM 1366 N N . VAL A 1 182 ? -11.744 -3.440 7.897 1.00 96.94 182 VAL A N 1
ATOM 1367 C CA . VAL A 1 182 ? -11.766 -4.897 8.082 1.00 96.94 182 VAL A CA 1
ATOM 1368 C C . VAL A 1 182 ? -12.810 -5.356 9.090 1.00 96.94 182 VAL A C 1
ATOM 1370 O O . VAL A 1 182 ? -13.194 -4.629 10.009 1.00 96.94 182 VAL A O 1
ATOM 1373 N N . ASP A 1 183 ? -13.256 -6.595 8.914 1.00 95.56 183 ASP A N 1
ATOM 1374 C CA . ASP A 1 183 ? -14.087 -7.293 9.891 1.00 95.56 183 ASP A CA 1
ATOM 1375 C C . ASP A 1 183 ? -13.255 -7.831 11.084 1.00 95.56 183 ASP A C 1
ATOM 1377 O O . ASP A 1 183 ? -12.019 -7.786 11.053 1.00 95.56 183 ASP A O 1
ATOM 1381 N N . PRO A 1 184 ? -13.891 -8.412 12.125 1.00 94.00 184 PRO A N 1
ATOM 1382 C CA . PRO A 1 184 ? -13.173 -8.964 13.281 1.00 94.00 184 PRO A CA 1
ATOM 1383 C C . PRO A 1 184 ? -12.220 -10.126 12.962 1.00 94.00 184 PRO A C 1
ATOM 1385 O O . PRO A 1 184 ? -11.434 -10.535 13.812 1.00 94.00 184 PRO A O 1
ATOM 1388 N N . ARG A 1 185 ? -12.295 -10.695 11.752 1.00 93.75 185 ARG A N 1
ATOM 1389 C CA . ARG A 1 185 ? -11.398 -11.747 11.253 1.00 93.75 185 ARG A CA 1
ATOM 1390 C C . ARG A 1 185 ? -10.301 -11.173 10.348 1.00 93.75 185 ARG A C 1
ATOM 1392 O O . ARG A 1 185 ? -9.627 -11.942 9.665 1.00 93.75 185 ARG A O 1
ATOM 1399 N N . LEU A 1 186 ? -10.120 -9.849 10.351 1.00 95.00 186 LEU A N 1
ATOM 1400 C CA . LEU A 1 186 ? -9.153 -9.096 9.548 1.00 95.00 186 LEU A CA 1
ATOM 1401 C C . LEU A 1 186 ? -9.371 -9.225 8.037 1.00 95.00 186 LEU A C 1
ATOM 1403 O O . LEU A 1 186 ? -8.429 -9.069 7.258 1.00 95.00 186 LEU A O 1
ATOM 1407 N N . ARG A 1 187 ? -10.594 -9.529 7.596 1.00 94.06 187 ARG A N 1
ATOM 1408 C CA . ARG A 1 187 ? -10.918 -9.616 6.169 1.00 94.06 187 ARG A CA 1
ATOM 1409 C C . ARG A 1 187 ? -11.311 -8.234 5.641 1.00 94.06 187 ARG A C 1
ATOM 1411 O O . ARG A 1 187 ? -12.137 -7.579 6.279 1.00 94.06 187 ARG A O 1
ATOM 1418 N N . PRO A 1 188 ? -10.759 -7.789 4.497 1.00 95.12 188 PRO A N 1
ATOM 1419 C CA . PRO A 1 188 ? -11.111 -6.509 3.890 1.00 95.12 188 PRO A CA 1
ATOM 1420 C C . PRO A 1 188 ? -12.600 -6.415 3.561 1.00 95.12 188 PRO A C 1
ATOM 1422 O O . PRO A 1 188 ? -13.135 -7.270 2.862 1.00 95.12 188 PRO A O 1
ATOM 1425 N N . LEU A 1 189 ? -13.244 -5.346 4.022 1.00 94.31 189 LEU A N 1
ATOM 1426 C CA . LEU A 1 189 ? -14.617 -4.984 3.659 1.00 94.31 189 LEU A CA 1
ATOM 1427 C C . LEU A 1 189 ? -14.641 -4.045 2.448 1.00 94.31 189 LEU A C 1
ATOM 1429 O O . LEU A 1 189 ? -15.531 -4.126 1.606 1.00 94.31 189 LEU A O 1
ATOM 1433 N N . ALA A 1 190 ? -13.635 -3.175 2.346 1.00 93.12 190 ALA A N 1
ATOM 1434 C CA . ALA A 1 190 ? -13.454 -2.229 1.253 1.00 93.12 190 ALA A CA 1
ATOM 1435 C C . ALA A 1 190 ? -11.966 -1.894 1.063 1.00 93.12 190 ALA A C 1
ATOM 1437 O O . ALA A 1 190 ? -11.112 -2.293 1.858 1.00 93.12 190 ALA A O 1
ATOM 1438 N N . ARG A 1 191 ? -11.658 -1.179 -0.022 1.00 93.50 191 ARG A N 1
ATOM 1439 C CA . ARG A 1 191 ? -10.336 -0.620 -0.333 1.00 93.50 191 ARG A CA 1
ATOM 1440 C C . ARG A 1 191 ? -10.571 0.761 -0.925 1.00 93.50 191 ARG A C 1
ATOM 1442 O O . ARG A 1 191 ? -10.925 0.865 -2.098 1.00 93.50 191 ARG A O 1
ATOM 1449 N N . ASP A 1 192 ? -10.388 1.789 -0.114 1.00 92.88 192 ASP A N 1
ATOM 1450 C CA . ASP A 1 192 ? -10.730 3.156 -0.482 1.00 92.88 192 ASP A CA 1
ATOM 1451 C C . ASP A 1 192 ? -9.466 3.992 -0.614 1.00 92.88 192 ASP A C 1
ATOM 1453 O O . ASP A 1 192 ? -8.709 4.150 0.344 1.00 92.88 192 ASP A O 1
ATOM 1457 N N . ARG A 1 193 ? -9.253 4.585 -1.789 1.00 93.75 193 ARG A N 1
ATOM 1458 C CA . ARG A 1 193 ? -8.220 5.607 -1.956 1.00 93.75 193 ARG A CA 1
ATOM 1459 C C . ARG A 1 193 ? -8.667 6.880 -1.241 1.00 93.75 193 ARG A C 1
ATOM 1461 O O . ARG A 1 193 ? -9.717 7.439 -1.569 1.00 93.75 193 ARG A O 1
ATOM 1468 N N . VAL A 1 194 ? -7.886 7.326 -0.263 1.00 91.75 194 VAL A N 1
ATOM 1469 C CA . VAL A 1 194 ? -8.212 8.490 0.578 1.00 91.75 194 VAL A CA 1
ATOM 1470 C C . VAL A 1 194 ? -7.390 9.727 0.229 1.00 91.75 194 VAL A C 1
ATOM 1472 O O . VAL A 1 194 ? -7.872 10.832 0.451 1.00 91.75 194 VAL A O 1
ATOM 1475 N N . ALA A 1 195 ? -6.211 9.563 -0.379 1.00 88.06 195 ALA A N 1
ATOM 1476 C CA . ALA A 1 195 ? -5.414 10.675 -0.897 1.00 88.06 195 ALA A CA 1
ATOM 1477 C C . ALA A 1 195 ? -4.592 10.295 -2.130 1.00 88.06 195 ALA A C 1
ATOM 1479 O O . ALA A 1 195 ? -4.278 9.122 -2.340 1.00 88.06 195 ALA A O 1
ATOM 1480 N N . ILE A 1 196 ? -4.255 11.315 -2.927 1.00 85.56 196 ILE A N 1
ATOM 1481 C CA . ILE A 1 196 ? -3.344 11.252 -4.076 1.00 85.56 196 ILE A CA 1
ATOM 1482 C C . ILE A 1 196 ? -2.432 12.478 -4.014 1.00 85.56 196 ILE A C 1
ATOM 1484 O O . ILE A 1 196 ? -2.910 13.605 -3.882 1.00 85.56 196 ILE A O 1
ATOM 1488 N N . GLY A 1 197 ? -1.131 12.270 -4.176 1.00 72.56 197 GLY A N 1
ATOM 1489 C CA . GLY A 1 197 ? -0.112 13.261 -3.852 1.00 72.56 197 GLY A CA 1
ATOM 1490 C C . GLY A 1 197 ? 0.294 13.133 -2.387 1.00 72.56 197 GLY A C 1
ATOM 1491 O O . GLY A 1 197 ? -0.520 12.747 -1.552 1.00 72.56 197 GLY A O 1
ATOM 1492 N N . GLY A 1 198 ? 1.569 13.411 -2.097 1.00 62.38 198 GLY A N 1
ATOM 1493 C CA . GLY A 1 198 ? 2.147 13.085 -0.794 1.00 62.38 198 GLY A CA 1
ATOM 1494 C C . GLY A 1 198 ? 1.419 13.708 0.398 1.00 62.38 198 GLY A C 1
ATOM 1495 O O . GLY A 1 198 ? 0.664 14.670 0.214 1.00 62.38 198 GLY A O 1
ATOM 1496 N N . PRO A 1 199 ? 1.650 13.199 1.620 1.00 54.03 199 PRO A N 1
ATOM 1497 C CA . PRO A 1 199 ? 0.951 13.625 2.835 1.00 54.03 199 PRO A CA 1
ATOM 1498 C C . PRO A 1 199 ? 1.049 15.140 3.082 1.00 54.03 199 PRO A C 1
ATOM 1500 O O . PRO A 1 199 ? 0.136 15.741 3.638 1.00 54.03 199 PRO A O 1
ATOM 1503 N N . GLU A 1 200 ? 2.106 15.783 2.578 1.00 51.34 200 GLU A N 1
ATOM 1504 C CA . GLU A 1 200 ? 2.318 17.240 2.579 1.00 51.34 200 GLU A CA 1
ATOM 1505 C C . GLU A 1 200 ? 1.291 18.026 1.726 1.00 51.34 200 GLU A C 1
ATOM 1507 O O . GLU A 1 200 ? 1.042 19.205 1.971 1.00 51.34 200 GLU A O 1
ATOM 1512 N N . ARG A 1 201 ? 0.716 17.411 0.682 1.00 45.22 201 ARG A N 1
ATOM 1513 C CA . ARG A 1 201 ? -0.130 18.070 -0.338 1.00 45.22 201 ARG A CA 1
ATOM 1514 C C . ARG A 1 201 ? -1.611 17.708 -0.261 1.00 45.22 201 ARG A C 1
ATOM 1516 O O . ARG A 1 201 ? -2.427 18.441 -0.816 1.00 45.22 201 ARG A O 1
ATOM 1523 N N . CYS A 1 202 ? -1.965 16.624 0.423 1.00 50.12 202 CYS A N 1
ATOM 1524 C CA . CYS A 1 202 ? -3.344 16.253 0.720 1.00 50.12 202 CYS A CA 1
ATOM 1525 C C . CYS A 1 202 ? -3.486 16.057 2.229 1.00 50.12 202 CYS A C 1
ATOM 1527 O O . CYS A 1 202 ? -3.135 15.006 2.755 1.00 50.12 202 CYS A O 1
ATOM 1529 N N . ALA A 1 203 ? -4.011 17.066 2.928 1.00 63.88 203 ALA A N 1
ATOM 1530 C CA . ALA A 1 203 ? -4.358 16.942 4.337 1.00 63.88 203 ALA A CA 1
ATOM 1531 C C . ALA A 1 203 ? -5.486 15.909 4.485 1.00 63.88 203 ALA A C 1
ATOM 1533 O O . ALA A 1 203 ? -6.649 16.193 4.197 1.00 63.88 203 ALA A O 1
ATOM 1534 N N . VAL A 1 204 ? -5.133 14.688 4.883 1.00 78.88 204 VAL A N 1
ATOM 1535 C CA . VAL A 1 204 ? -6.112 13.641 5.166 1.00 78.88 204 VAL A CA 1
ATOM 1536 C C . VAL A 1 204 ? -6.638 13.854 6.573 1.00 78.88 204 VAL A C 1
ATOM 1538 O O . VAL A 1 204 ? -5.886 13.805 7.541 1.00 78.88 204 VAL A O 1
ATOM 1541 N N . ASP A 1 205 ? -7.937 14.099 6.692 1.00 87.38 205 ASP A N 1
ATOM 1542 C CA . ASP A 1 205 ? -8.571 14.264 7.993 1.00 87.38 205 ASP A CA 1
ATOM 1543 C C . ASP A 1 205 ? -8.862 12.898 8.636 1.00 87.38 205 ASP A C 1
ATOM 1545 O O . ASP A 1 205 ? -9.527 12.031 8.059 1.00 87.38 205 ASP A O 1
ATOM 1549 N N . ALA A 1 206 ? -8.372 12.711 9.864 1.00 91.25 206 ALA A N 1
ATOM 1550 C CA . ALA A 1 206 ? -8.566 11.477 10.620 1.00 91.25 206 ALA A CA 1
ATOM 1551 C C . ALA A 1 206 ? -10.053 11.207 10.924 1.00 91.25 206 ALA A C 1
ATOM 1553 O O . ALA A 1 206 ? -10.467 10.051 10.985 1.00 91.25 206 ALA A O 1
ATOM 1554 N N . THR A 1 207 ? -10.874 12.248 11.087 1.00 91.88 207 THR A N 1
ATOM 1555 C CA . THR A 1 207 ? -12.313 12.106 11.368 1.00 91.88 207 THR A CA 1
ATOM 1556 C C . THR A 1 207 ? -13.050 11.540 10.160 1.00 91.88 207 THR A C 1
ATOM 1558 O O . THR A 1 207 ? -13.849 10.616 10.305 1.00 91.88 207 THR A O 1
ATOM 1561 N N . GLU A 1 208 ? -12.750 12.036 8.959 1.00 91.44 208 GLU A N 1
ATOM 1562 C CA . GLU A 1 208 ? -13.314 11.523 7.709 1.00 91.44 208 GLU A CA 1
ATOM 1563 C C . GLU A 1 208 ? -12.909 10.064 7.457 1.00 91.44 208 GLU A C 1
ATOM 1565 O O . GLU A 1 208 ? -13.747 9.251 7.065 1.00 91.44 208 GLU A O 1
ATOM 1570 N N . LEU A 1 209 ? -11.658 9.694 7.743 1.00 94.38 209 LEU A N 1
ATOM 1571 C CA . LEU A 1 209 ? -11.213 8.297 7.702 1.00 94.38 209 LEU A CA 1
ATOM 1572 C C . LEU A 1 209 ? -12.026 7.407 8.642 1.00 94.38 209 LEU A C 1
ATOM 1574 O O . LEU A 1 209 ? -12.560 6.385 8.213 1.00 94.38 209 LEU A O 1
ATOM 1578 N N . LEU A 1 210 ? -12.160 7.801 9.909 1.00 95.56 210 LEU A N 1
ATOM 1579 C CA . LEU A 1 210 ? -12.919 7.031 10.898 1.00 95.56 210 LEU A CA 1
ATOM 1580 C C . LEU A 1 210 ? -14.401 6.938 10.530 1.00 95.56 210 LEU A C 1
ATOM 1582 O O . LEU A 1 210 ? -15.002 5.877 10.691 1.00 95.56 210 LEU A O 1
ATOM 1586 N N . ARG A 1 211 ? -14.978 7.998 9.949 1.00 95.12 211 ARG A N 1
ATOM 1587 C CA . ARG A 1 211 ? -16.343 7.972 9.411 1.00 95.12 211 ARG A CA 1
ATOM 1588 C C . ARG A 1 211 ? -16.502 6.881 8.351 1.00 95.12 211 ARG A C 1
ATOM 1590 O O . ARG A 1 211 ? -17.493 6.157 8.382 1.00 95.12 211 ARG A O 1
ATOM 1597 N N . ARG A 1 212 ? -15.532 6.719 7.445 1.00 95.38 212 ARG A N 1
ATOM 1598 C CA . ARG A 1 212 ? -15.549 5.647 6.431 1.00 95.38 212 ARG A CA 1
ATOM 1599 C C . ARG A 1 212 ? -15.449 4.257 7.056 1.00 95.38 212 ARG A C 1
ATOM 1601 O O . ARG A 1 212 ? -16.196 3.370 6.654 1.00 95.38 212 ARG A O 1
ATOM 1608 N N . VAL A 1 213 ? -14.595 4.079 8.067 1.00 96.81 213 VAL A N 1
ATOM 1609 C CA . VAL A 1 213 ? -14.476 2.806 8.807 1.00 96.81 213 VAL A CA 1
ATOM 1610 C C . VAL A 1 213 ? -15.804 2.437 9.478 1.00 96.81 213 VAL A C 1
ATOM 1612 O O . VAL A 1 213 ? -16.276 1.311 9.327 1.00 96.81 213 VAL A O 1
ATOM 1615 N N . LEU A 1 214 ? -16.448 3.396 10.149 1.00 95.94 214 LEU A N 1
ATOM 1616 C CA . LEU A 1 214 ? -17.750 3.197 10.794 1.00 95.94 214 LEU A CA 1
ATOM 1617 C C . LEU A 1 214 ? -18.857 2.865 9.786 1.00 95.94 214 LEU A C 1
ATOM 1619 O O . LEU A 1 214 ? -19.621 1.928 10.001 1.00 95.94 214 LEU A O 1
ATOM 1623 N N . LEU A 1 215 ? -18.938 3.605 8.676 1.00 96.25 215 LEU A N 1
ATOM 1624 C CA . LEU A 1 215 ? -19.949 3.372 7.637 1.00 96.25 215 LEU A CA 1
ATOM 1625 C C . LEU A 1 215 ? -19.778 2.025 6.928 1.00 96.25 215 LEU A C 1
ATOM 1627 O O . LEU A 1 215 ? -20.765 1.456 6.469 1.00 96.25 215 LEU A O 1
ATOM 1631 N N . ALA A 1 216 ? -18.554 1.498 6.871 1.00 94.81 216 ALA A N 1
ATOM 1632 C CA . ALA A 1 216 ? -18.287 0.155 6.371 1.00 94.81 216 ALA A CA 1
ATOM 1633 C C . ALA A 1 216 ? -18.723 -0.958 7.348 1.00 94.81 216 ALA A C 1
ATOM 1635 O O . ALA A 1 216 ? -18.671 -2.130 6.982 1.00 94.81 216 ALA A O 1
ATOM 1636 N N . GLY A 1 217 ? -19.132 -0.626 8.581 1.00 94.69 217 GLY A N 1
ATOM 1637 C CA . GLY A 1 217 ? -19.438 -1.611 9.624 1.00 94.69 217 GLY A CA 1
ATOM 1638 C C . GLY A 1 217 ? -18.204 -2.389 10.092 1.00 94.69 217 GLY A C 1
ATOM 1639 O O . GLY A 1 217 ? -18.314 -3.544 10.502 1.00 94.69 217 GLY A O 1
ATOM 1640 N N . ALA A 1 218 ? -17.023 -1.782 9.972 1.00 96.31 218 ALA A N 1
ATOM 1641 C CA . ALA A 1 218 ? -15.751 -2.413 10.284 1.00 96.31 218 ALA A CA 1
ATOM 1642 C C . ALA A 1 218 ? -15.462 -2.412 11.793 1.00 96.31 218 ALA A C 1
ATOM 1644 O O . ALA A 1 218 ? -15.878 -1.511 12.518 1.00 96.31 218 ALA A O 1
ATOM 1645 N N . SER A 1 219 ? -14.687 -3.393 12.257 1.00 94.31 219 SER A N 1
ATOM 1646 C CA . SER A 1 219 ? -14.146 -3.416 13.628 1.00 94.31 219 SER A CA 1
ATOM 1647 C C . SER A 1 219 ? -12.802 -2.694 13.749 1.00 94.31 219 SER A C 1
ATOM 1649 O O . SER A 1 219 ? -12.306 -2.445 14.846 1.00 94.31 219 SER A O 1
ATOM 1651 N N . GLY A 1 220 ? -12.183 -2.383 12.615 1.00 96.19 220 GLY A N 1
ATOM 1652 C CA . GLY A 1 220 ? -10.880 -1.747 12.542 1.00 96.19 220 GLY A CA 1
ATOM 1653 C C . GLY A 1 220 ? -10.473 -1.485 11.102 1.00 96.19 220 GLY A C 1
ATOM 1654 O O . GLY A 1 220 ? -11.247 -1.700 10.165 1.00 96.19 220 GLY A O 1
ATOM 1655 N N . CYS A 1 221 ? -9.249 -1.018 10.911 1.00 97.25 221 CYS A N 1
ATOM 1656 C CA . CYS A 1 221 ? -8.714 -0.757 9.587 1.00 97.25 221 CYS A CA 1
ATOM 1657 C C . CYS A 1 221 ? -7.199 -0.939 9.506 1.00 97.25 221 CYS A C 1
ATOM 1659 O O . CYS A 1 221 ? -6.487 -0.962 10.511 1.00 97.25 221 CYS A O 1
ATOM 1661 N N . PHE A 1 222 ? -6.726 -1.041 8.269 1.00 97.12 222 PHE A N 1
ATOM 1662 C CA . PHE A 1 222 ? -5.333 -0.852 7.900 1.00 97.12 222 PHE A CA 1
ATOM 1663 C C . PHE A 1 222 ? -5.197 0.386 7.018 1.00 97.12 222 PHE A C 1
ATOM 1665 O O . PHE A 1 222 ? -6.111 0.719 6.255 1.00 97.12 222 PHE A O 1
ATOM 1672 N N . LEU A 1 223 ? -4.032 1.019 7.082 1.00 96.31 223 LEU A N 1
ATOM 1673 C CA . LEU A 1 223 ? -3.592 1.998 6.099 1.00 96.31 223 LEU A CA 1
ATOM 1674 C C . LEU A 1 223 ? -2.459 1.422 5.255 1.00 96.31 223 LEU A C 1
ATOM 1676 O O . LEU A 1 223 ? -1.634 0.648 5.746 1.00 96.31 223 LEU A O 1
ATOM 1680 N N . VAL A 1 224 ? -2.394 1.828 3.993 1.00 95.56 224 VAL A N 1
ATOM 1681 C CA . VAL A 1 224 ? -1.243 1.550 3.136 1.00 95.56 224 VAL A CA 1
ATOM 1682 C C . VAL A 1 224 ? -0.994 2.712 2.187 1.00 95.56 224 VAL A C 1
ATOM 1684 O O . VAL A 1 224 ? -1.936 3.214 1.576 1.00 95.56 224 VAL A O 1
ATOM 1687 N N . HIS A 1 225 ? 0.259 3.133 2.054 1.00 94.88 225 HIS A N 1
ATOM 1688 C CA . HIS A 1 225 ? 0.664 4.075 1.012 1.00 94.88 225 HIS A CA 1
ATOM 1689 C C . HIS A 1 225 ? 1.991 3.675 0.385 1.00 94.88 225 HIS A C 1
ATOM 1691 O O . HIS A 1 225 ? 2.686 2.791 0.887 1.00 94.88 225 HIS A O 1
ATOM 1697 N N . ASN A 1 226 ? 2.337 4.297 -0.737 1.00 92.62 226 ASN A N 1
ATOM 1698 C CA . ASN A 1 226 ? 3.602 4.070 -1.422 1.00 92.62 226 ASN A CA 1
ATOM 1699 C C . ASN A 1 226 ? 4.519 5.291 -1.353 1.00 92.62 226 ASN A C 1
ATOM 1701 O O . ASN A 1 226 ? 4.080 6.419 -1.519 1.00 92.62 226 ASN A O 1
ATOM 1705 N N . HIS A 1 227 ? 5.820 5.041 -1.240 1.00 91.06 227 HIS A N 1
ATOM 1706 C CA . HIS A 1 227 ? 6.857 6.035 -1.477 1.00 91.06 227 HIS A CA 1
ATOM 1707 C C . HIS A 1 227 ? 7.441 5.836 -2.884 1.00 91.06 227 HIS A C 1
ATOM 1709 O O . HIS A 1 227 ? 8.186 4.869 -3.106 1.00 91.06 227 HIS A O 1
ATOM 1715 N N . PRO A 1 228 ? 7.178 6.741 -3.851 1.00 85.06 228 PRO A N 1
ATOM 1716 C CA . PRO A 1 228 ? 7.716 6.626 -5.209 1.00 85.06 228 PRO A CA 1
ATOM 1717 C C . PRO A 1 228 ? 9.251 6.627 -5.270 1.00 85.06 228 PRO A C 1
ATOM 1719 O O . PRO A 1 228 ? 9.823 6.088 -6.219 1.00 85.06 228 PRO A O 1
ATOM 1722 N N . SER A 1 229 ? 9.916 7.182 -4.247 1.00 84.56 229 SER A N 1
ATOM 1723 C CA . SER A 1 229 ? 11.376 7.131 -4.061 1.00 84.56 229 SER A CA 1
ATOM 1724 C C . SER A 1 229 ? 11.908 5.698 -3.939 1.00 84.56 229 SER A C 1
ATOM 1726 O O . SER A 1 229 ? 13.061 5.423 -4.271 1.00 84.56 229 SER A O 1
ATOM 1728 N N . GLY A 1 230 ? 11.066 4.763 -3.487 1.00 82.38 230 GLY A N 1
ATOM 1729 C CA . GLY A 1 230 ? 11.425 3.372 -3.261 1.00 82.38 230 GLY A CA 1
ATOM 1730 C C . GLY A 1 230 ? 12.032 3.069 -1.891 1.00 82.38 230 GLY A C 1
ATOM 1731 O O . GLY A 1 230 ? 12.384 1.910 -1.654 1.00 82.38 230 GLY A O 1
ATOM 1732 N N . ASP A 1 231 ? 12.158 4.063 -1.013 1.00 86.56 231 ASP A N 1
ATOM 1733 C CA . ASP A 1 231 ? 12.502 3.870 0.396 1.00 86.56 231 ASP A CA 1
ATOM 1734 C C . ASP A 1 231 ? 11.216 3.695 1.221 1.00 86.56 231 ASP A C 1
ATOM 1736 O O . ASP A 1 231 ? 10.416 4.627 1.270 1.00 86.56 231 ASP A O 1
ATOM 1740 N N . PRO A 1 232 ? 10.973 2.525 1.844 1.00 90.75 232 PRO A N 1
ATOM 1741 C CA . PRO A 1 232 ? 9.768 2.294 2.636 1.00 90.75 232 PRO A CA 1
ATOM 1742 C C . PRO A 1 232 ? 9.809 2.966 4.014 1.00 90.75 232 PRO A C 1
ATOM 1744 O O . PRO A 1 232 ? 8.872 2.787 4.777 1.00 90.75 232 PRO A O 1
ATOM 1747 N N . THR A 1 233 ? 10.892 3.650 4.391 1.00 90.62 233 THR A N 1
ATOM 1748 C CA . THR A 1 233 ? 11.018 4.255 5.722 1.00 90.62 233 THR A CA 1
ATOM 1749 C C . THR A 1 233 ? 9.907 5.290 5.945 1.00 90.62 233 THR A C 1
ATOM 1751 O O . THR A 1 233 ? 9.856 6.251 5.176 1.00 90.62 233 THR A O 1
ATOM 1754 N N . PRO A 1 234 ? 9.036 5.133 6.965 1.00 91.00 234 PRO A N 1
ATOM 1755 C CA . PRO A 1 234 ? 7.960 6.085 7.232 1.00 91.00 234 PRO A CA 1
ATOM 1756 C C . PRO A 1 234 ? 8.506 7.478 7.541 1.00 91.00 234 PRO A C 1
ATOM 1758 O O . PRO A 1 234 ? 9.482 7.620 8.284 1.00 91.00 234 PRO A O 1
ATOM 1761 N N . SER A 1 235 ? 7.864 8.517 7.013 1.00 89.06 235 SER A N 1
ATOM 1762 C CA . SER A 1 235 ? 8.204 9.894 7.360 1.00 89.06 235 SER A CA 1
ATOM 1763 C C . SER A 1 235 ? 7.709 10.255 8.767 1.00 89.06 235 SER A C 1
ATOM 1765 O O . SER A 1 235 ? 6.849 9.595 9.358 1.00 89.06 235 SER A O 1
ATOM 1767 N N . ALA A 1 236 ? 8.211 11.366 9.314 1.00 86.94 236 ALA A N 1
ATOM 1768 C CA . ALA A 1 236 ? 7.714 11.888 10.587 1.00 86.94 236 ALA A CA 1
ATOM 1769 C C . ALA A 1 236 ? 6.219 12.260 10.529 1.00 86.94 236 ALA A C 1
ATOM 1771 O O . ALA A 1 236 ? 5.530 12.173 11.548 1.00 86.94 236 ALA A O 1
ATOM 1772 N N . LEU A 1 237 ? 5.716 12.666 9.356 1.00 86.56 237 LEU A N 1
ATOM 1773 C CA . LEU A 1 237 ? 4.297 12.957 9.151 1.00 86.56 237 LEU A CA 1
ATOM 1774 C C . LEU A 1 237 ? 3.459 11.679 9.205 1.00 86.56 237 LEU A C 1
ATOM 1776 O O . LEU A 1 237 ? 2.447 11.669 9.902 1.00 86.56 237 LEU A O 1
ATOM 1780 N N . ASP A 1 238 ? 3.916 10.595 8.574 1.00 89.94 238 ASP A N 1
ATOM 1781 C CA . ASP A 1 238 ? 3.213 9.305 8.590 1.00 89.94 238 ASP A CA 1
ATOM 1782 C C . ASP A 1 238 ? 3.073 8.770 10.009 1.00 89.94 238 ASP A C 1
ATOM 1784 O O . ASP A 1 238 ? 1.986 8.365 10.424 1.00 89.94 238 ASP A O 1
ATOM 1788 N N . VAL A 1 239 ? 4.157 8.817 10.787 1.00 89.00 239 VAL A N 1
ATOM 1789 C CA . VAL A 1 239 ? 4.163 8.356 12.181 1.00 89.00 239 VAL A CA 1
ATOM 1790 C C . VAL A 1 239 ? 3.204 9.189 13.034 1.00 89.00 239 VAL A C 1
ATOM 1792 O O . VAL A 1 239 ? 2.379 8.627 13.756 1.00 89.00 239 VAL A O 1
ATOM 1795 N N . ARG A 1 240 ? 3.253 10.524 12.924 1.00 87.94 240 ARG A N 1
ATOM 1796 C CA . ARG A 1 240 ? 2.361 11.428 13.676 1.00 87.94 240 ARG A CA 1
ATOM 1797 C C . ARG A 1 240 ? 0.895 11.216 13.317 1.00 87.94 240 ARG A C 1
ATOM 1799 O O . ARG A 1 240 ? 0.061 11.103 14.213 1.00 87.94 240 ARG A O 1
ATOM 1806 N N . PHE A 1 241 ? 0.598 11.128 12.025 1.00 89.62 241 PHE A N 1
ATOM 1807 C CA . PHE A 1 241 ? -0.747 10.887 11.524 1.00 89.62 241 PHE A CA 1
ATOM 1808 C C . PHE A 1 241 ? -1.296 9.540 12.003 1.00 89.62 241 PHE A C 1
ATOM 1810 O O . PHE A 1 241 ? -2.424 9.461 12.487 1.00 89.62 241 PHE A O 1
ATOM 1817 N N . THR A 1 242 ? -0.475 8.488 11.941 1.00 92.31 242 THR A N 1
ATOM 1818 C CA . THR A 1 242 ? -0.853 7.153 12.424 1.00 92.31 242 THR A CA 1
ATOM 1819 C C . THR A 1 242 ? -1.155 7.177 13.917 1.00 92.31 242 THR A C 1
ATOM 1821 O O . THR A 1 242 ? -2.184 6.657 14.336 1.00 92.31 242 THR A O 1
ATOM 1824 N N . ALA A 1 243 ? -0.302 7.812 14.726 1.00 90.50 243 ALA A N 1
ATOM 1825 C CA . ALA A 1 243 ? -0.512 7.919 16.168 1.00 90.50 243 ALA A CA 1
ATOM 1826 C C . ALA A 1 243 ? -1.804 8.682 16.505 1.00 90.50 243 ALA A C 1
ATOM 1828 O O . ALA A 1 243 ? -2.586 8.256 17.359 1.00 90.50 243 ALA A O 1
ATOM 1829 N N . GLU A 1 244 ? -2.071 9.784 15.800 1.00 91.12 244 GLU A N 1
ATOM 1830 C CA . GLU A 1 244 ? -3.311 10.538 15.957 1.00 91.12 244 GLU A CA 1
ATOM 1831 C C . GLU A 1 244 ? -4.545 9.706 15.594 1.00 91.12 244 GLU A C 1
ATOM 1833 O O . GLU A 1 244 ? -5.508 9.673 16.369 1.00 91.12 244 GLU A O 1
ATOM 1838 N N . LEU A 1 245 ? -4.515 9.027 14.444 1.00 93.44 245 LEU A N 1
ATOM 1839 C CA . LEU A 1 245 ? -5.613 8.184 13.985 1.00 93.44 245 LEU A CA 1
ATOM 1840 C C . LEU A 1 245 ? -5.879 7.046 14.973 1.00 93.44 245 LEU A C 1
ATOM 1842 O O . LEU A 1 245 ? -7.030 6.841 15.350 1.00 93.44 245 LEU A O 1
ATOM 1846 N N . THR A 1 246 ? -4.836 6.358 15.445 1.00 94.25 246 THR A N 1
ATOM 1847 C CA . THR A 1 246 ? -4.939 5.275 16.435 1.00 94.25 246 THR A CA 1
ATOM 1848 C C . THR A 1 246 ? -5.593 5.759 17.727 1.00 94.25 246 THR A C 1
ATOM 1850 O O . THR A 1 246 ? -6.517 5.120 18.231 1.00 94.25 246 THR A O 1
ATOM 1853 N N . ARG A 1 247 ? -5.182 6.926 18.238 1.00 92.62 247 ARG A N 1
ATOM 1854 C CA . ARG A 1 247 ? -5.763 7.515 19.454 1.00 92.62 247 ARG A CA 1
ATOM 1855 C C . ARG A 1 247 ? -7.247 7.847 19.285 1.00 92.62 247 ARG A C 1
ATOM 1857 O O . ARG A 1 247 ? -8.039 7.553 20.177 1.00 92.62 247 ARG A O 1
ATOM 1864 N N . ARG A 1 248 ? -7.638 8.447 18.156 1.00 94.50 248 ARG A N 1
ATOM 1865 C CA . ARG A 1 248 ? -9.048 8.773 17.867 1.00 94.50 248 ARG A CA 1
ATOM 1866 C C . ARG A 1 248 ? -9.887 7.512 17.615 1.00 94.50 248 ARG A C 1
ATOM 1868 O O . ARG A 1 248 ? -11.020 7.434 18.076 1.00 94.50 248 ARG A O 1
ATOM 1875 N N . ALA A 1 249 ? -9.330 6.507 16.938 1.00 95.12 249 ALA A N 1
ATOM 1876 C CA . ALA A 1 249 ? -9.989 5.223 16.691 1.00 95.12 249 ALA A CA 1
ATOM 1877 C C . ALA A 1 249 ? -10.344 4.506 18.001 1.00 95.12 249 ALA A C 1
ATOM 1879 O O . ALA A 1 249 ? -11.469 4.029 18.154 1.00 95.12 249 ALA A O 1
ATOM 1880 N N . ALA A 1 250 ? -9.425 4.511 18.973 1.00 93.88 250 ALA A N 1
ATOM 1881 C CA . ALA A 1 250 ? -9.634 3.883 20.275 1.00 93.88 250 ALA A CA 1
ATOM 1882 C C . ALA A 1 250 ? -10.846 4.465 21.028 1.00 93.88 250 ALA A C 1
ATOM 1884 O O . ALA A 1 250 ? -11.598 3.719 21.651 1.00 93.88 250 ALA A O 1
ATOM 1885 N N . GLN A 1 251 ? -11.098 5.775 20.909 1.00 95.12 251 GLN A N 1
ATOM 1886 C CA . GLN A 1 251 ? -12.274 6.433 21.504 1.00 95.12 251 GLN A CA 1
ATOM 1887 C C . GLN A 1 251 ? -13.601 5.927 20.916 1.00 95.12 251 GLN A C 1
ATOM 1889 O O . GLN A 1 251 ? -14.639 6.004 21.567 1.00 95.12 251 GLN A O 1
ATOM 1894 N N . LEU A 1 252 ? -13.562 5.387 19.697 1.00 94.31 252 LEU A N 1
ATOM 1895 C CA . LEU A 1 252 ? -14.703 4.813 18.985 1.00 94.31 252 LEU A CA 1
ATOM 1896 C C . LEU A 1 252 ? -14.726 3.280 19.059 1.00 94.31 252 LEU A C 1
ATOM 1898 O O . LEU A 1 252 ? -15.510 2.652 18.353 1.00 94.31 252 LEU A O 1
ATOM 1902 N N . SER A 1 253 ? -13.872 2.668 19.890 1.00 93.69 253 SER A N 1
ATOM 1903 C CA . SER A 1 253 ? -13.691 1.208 19.956 1.00 93.69 253 SER A CA 1
ATOM 1904 C C . SER A 1 253 ? -13.305 0.572 18.608 1.00 93.69 253 SER A C 1
ATOM 1906 O O . SER A 1 253 ? -13.625 -0.585 18.345 1.00 93.69 253 SER A O 1
ATOM 1908 N N . LEU A 1 254 ? -12.602 1.329 17.759 1.00 95.44 254 LEU A N 1
ATOM 1909 C CA . LEU A 1 254 ? -12.006 0.863 16.508 1.00 95.44 254 LEU A CA 1
ATOM 1910 C C . LEU A 1 254 ? -10.504 0.638 16.685 1.00 95.44 254 LEU A C 1
ATOM 1912 O O . LEU A 1 254 ? -9.840 1.349 17.442 1.00 95.44 254 LEU A O 1
ATOM 1916 N N . VAL A 1 255 ? -9.952 -0.313 15.933 1.00 94.75 255 VAL A N 1
ATOM 1917 C CA . VAL A 1 255 ? -8.516 -0.627 15.957 1.00 94.75 255 VAL A CA 1
ATOM 1918 C C . VAL A 1 255 ? -7.857 -0.245 14.634 1.00 94.75 255 VAL A C 1
ATOM 1920 O O . VAL A 1 255 ? -8.265 -0.713 13.573 1.00 94.75 255 VAL A O 1
ATOM 1923 N N . VAL A 1 256 ? -6.800 0.568 14.689 1.00 95.50 256 VAL A N 1
ATOM 1924 C CA . VAL A 1 256 ? -5.868 0.738 13.564 1.00 95.50 256 VAL A CA 1
ATOM 1925 C C . VAL A 1 256 ? -4.811 -0.352 13.694 1.00 95.50 256 VAL A C 1
ATOM 1927 O O . VAL A 1 256 ? -3.953 -0.291 14.571 1.00 95.50 256 VAL A O 1
ATOM 1930 N N . HIS A 1 257 ? -4.913 -1.394 12.876 1.00 95.12 257 HIS A N 1
ATOM 1931 C CA . HIS A 1 257 ? -4.083 -2.592 13.019 1.00 95.12 257 HIS A CA 1
ATOM 1932 C C . HIS A 1 257 ? -2.650 -2.391 12.526 1.00 95.12 257 HIS A C 1
ATOM 1934 O O . HIS A 1 257 ? -1.716 -2.961 13.094 1.00 95.12 257 HIS A O 1
ATOM 1940 N N . ASP A 1 258 ? -2.491 -1.623 11.449 1.00 94.38 258 ASP A N 1
ATOM 1941 C CA . ASP A 1 258 ? -1.195 -1.225 10.916 1.00 94.38 258 ASP A CA 1
ATOM 1942 C C . ASP A 1 258 ? -1.343 -0.054 9.938 1.00 94.38 258 ASP A C 1
ATOM 1944 O O . ASP A 1 258 ? -2.410 0.162 9.354 1.00 94.38 258 ASP A O 1
ATOM 1948 N N . HIS A 1 259 ? -0.241 0.650 9.717 1.00 94.88 259 HIS A N 1
ATOM 1949 C CA . HIS A 1 259 ? -0.053 1.546 8.590 1.00 94.88 259 HIS A CA 1
ATOM 1950 C C . HIS A 1 259 ? 1.227 1.129 7.867 1.00 94.88 259 HIS A C 1
ATOM 1952 O O . HIS A 1 259 ? 2.323 1.243 8.410 1.00 94.88 259 HIS A O 1
ATOM 1958 N N . VAL A 1 260 ? 1.072 0.599 6.655 1.00 95.25 260 VAL A N 1
ATOM 1959 C CA . VAL A 1 260 ? 2.164 0.005 5.885 1.00 95.25 260 VAL A CA 1
ATOM 1960 C C . VAL A 1 260 ? 2.633 0.947 4.785 1.00 95.25 260 VAL A C 1
ATOM 1962 O O . VAL A 1 260 ? 1.856 1.372 3.936 1.00 95.25 260 VAL A O 1
ATOM 1965 N N . VAL A 1 261 ? 3.931 1.217 4.763 1.00 94.44 261 VAL A N 1
ATOM 1966 C CA . VAL A 1 261 ? 4.584 2.017 3.728 1.00 94.44 261 VAL A CA 1
ATOM 1967 C C . VAL A 1 261 ? 5.243 1.084 2.729 1.00 94.44 261 VAL A C 1
ATOM 1969 O O . VAL A 1 261 ? 6.073 0.247 3.092 1.00 94.44 261 VAL A O 1
ATOM 1972 N N . VAL A 1 262 ? 4.878 1.207 1.458 1.00 91.88 262 VAL A N 1
ATOM 1973 C CA . VAL A 1 262 ? 5.427 0.414 0.361 1.00 91.88 262 VAL A CA 1
ATOM 1974 C C . VAL A 1 262 ? 6.522 1.209 -0.331 1.00 91.88 262 VAL A C 1
ATOM 1976 O O . VAL A 1 262 ? 6.288 2.211 -1.001 1.00 91.88 262 VAL A O 1
ATOM 1979 N N . GLY A 1 263 ? 7.745 0.713 -0.196 1.00 86.44 263 GLY A N 1
ATOM 1980 C CA . GLY A 1 263 ? 8.940 1.259 -0.815 1.00 86.44 263 GLY A CA 1
ATOM 1981 C C . GLY A 1 263 ? 9.522 0.216 -1.739 1.00 86.44 263 GLY A C 1
ATOM 1982 O O . GLY A 1 263 ? 10.440 -0.544 -1.405 1.00 86.44 263 GLY A O 1
ATOM 1983 N N . GLY A 1 264 ? 8.979 0.173 -2.946 1.00 76.81 264 GLY A N 1
ATOM 1984 C CA . GLY A 1 264 ? 9.673 -0.459 -4.029 1.00 76.81 264 GLY A CA 1
ATOM 1985 C C . GLY A 1 264 ? 9.627 -1.989 -4.126 1.00 76.81 264 GLY A C 1
ATOM 1986 O O . GLY A 1 264 ? 8.902 -2.503 -4.956 1.00 76.81 264 GLY A O 1
ATOM 1987 N N . GLN A 1 265 ? 10.472 -2.729 -3.399 1.00 72.25 265 GLN A N 1
ATOM 1988 C CA . GLN A 1 265 ? 10.317 -4.193 -3.193 1.00 72.25 265 GLN A CA 1
ATOM 1989 C C . GLN A 1 265 ? 10.284 -4.548 -1.700 1.00 72.25 265 GLN A C 1
ATOM 1991 O O . GLN A 1 265 ? 10.280 -5.712 -1.308 1.00 72.25 265 GLN A O 1
ATOM 1996 N N . ARG A 1 266 ? 10.259 -3.514 -0.865 1.00 83.69 266 ARG A N 1
ATOM 1997 C CA . ARG A 1 266 ? 10.253 -3.596 0.582 1.00 83.69 266 ARG A CA 1
ATOM 1998 C C . ARG A 1 266 ? 9.018 -2.874 1.093 1.00 83.69 266 ARG A C 1
ATOM 2000 O O . ARG A 1 266 ? 8.389 -2.093 0.379 1.00 83.69 266 ARG A O 1
ATOM 2007 N N . TRP A 1 267 ? 8.705 -3.135 2.344 1.00 90.88 267 TRP A N 1
ATOM 2008 C CA . TRP A 1 267 ? 7.661 -2.454 3.079 1.00 90.88 267 TRP A CA 1
ATOM 2009 C C . TRP A 1 267 ? 8.173 -2.183 4.492 1.00 90.88 267 TRP A C 1
ATOM 2011 O O . TRP A 1 267 ? 9.090 -2.867 4.955 1.00 90.88 267 TRP A O 1
ATOM 2021 N N . ALA A 1 268 ? 7.595 -1.193 5.154 1.00 91.44 268 ALA A N 1
ATOM 2022 C CA . ALA A 1 268 ? 7.797 -0.931 6.570 1.00 91.44 268 ALA A CA 1
ATOM 2023 C C . ALA A 1 268 ? 6.443 -0.665 7.226 1.00 91.44 268 ALA A C 1
ATOM 2025 O O . ALA A 1 268 ? 5.468 -0.347 6.547 1.00 91.44 268 ALA A O 1
ATOM 2026 N N . SER A 1 269 ? 6.382 -0.824 8.541 1.00 92.06 269 SER A N 1
ATOM 2027 C CA . SER A 1 269 ? 5.203 -0.509 9.343 1.00 92.06 269 SER A CA 1
ATOM 2028 C C . SER A 1 269 ? 5.467 0.770 10.134 1.00 92.06 269 SER A C 1
ATOM 2030 O O . SER A 1 269 ? 6.553 0.944 10.682 1.00 92.06 269 SER A O 1
ATOM 2032 N N . CYS A 1 270 ? 4.476 1.654 10.228 1.00 89.62 270 CYS A N 1
ATOM 2033 C CA . CYS A 1 270 ? 4.530 2.818 11.117 1.00 89.62 270 CYS A CA 1
ATOM 2034 C C . CYS A 1 270 ? 4.285 2.442 12.587 1.00 89.62 270 CYS A C 1
ATOM 2036 O O . CYS A 1 270 ? 4.537 3.255 13.470 1.00 89.62 270 CYS A O 1
ATOM 2038 N N . LEU A 1 271 ? 3.758 1.240 12.849 1.00 87.38 271 LEU A N 1
ATOM 2039 C CA . LEU A 1 271 ? 3.414 0.747 14.184 1.00 87.38 271 LEU A CA 1
ATOM 2040 C C . LEU A 1 271 ? 4.322 -0.387 14.652 1.00 87.38 271 LEU A C 1
ATOM 2042 O O . LEU A 1 271 ? 4.071 -0.936 15.720 1.00 87.38 271 LEU A O 1
ATOM 2046 N N . ARG A 1 272 ? 5.331 -0.797 13.877 1.00 82.19 272 ARG A N 1
ATOM 2047 C CA . ARG A 1 272 ? 6.214 -1.911 14.237 1.00 82.19 272 ARG A CA 1
ATOM 2048 C C . ARG A 1 272 ? 7.659 -1.630 13.872 1.00 82.19 272 ARG A C 1
ATOM 2050 O O . ARG A 1 272 ? 7.939 -1.063 12.820 1.00 82.19 272 ARG A O 1
ATOM 2057 N N . ASP A 1 273 ? 8.570 -2.060 14.735 1.00 75.69 273 ASP A N 1
ATOM 2058 C CA . ASP A 1 273 ? 9.997 -2.039 14.441 1.00 75.69 273 ASP A CA 1
ATOM 2059 C C . ASP A 1 273 ? 10.378 -3.157 13.450 1.00 75.69 273 ASP A C 1
ATOM 2061 O O . ASP A 1 273 ? 9.560 -3.992 13.048 1.00 75.69 273 ASP A O 1
ATOM 2065 N N . ALA A 1 274 ? 11.653 -3.196 13.055 1.00 65.31 274 ALA A N 1
ATOM 2066 C CA . ALA A 1 274 ? 12.171 -4.233 12.16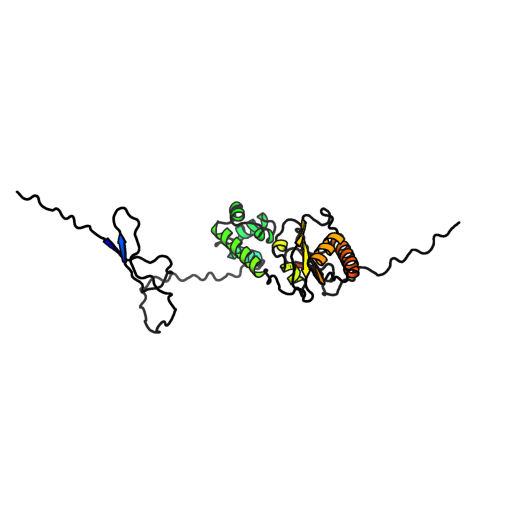3 1.00 65.31 274 ALA A CA 1
ATOM 2067 C C . ALA A 1 274 ? 12.105 -5.656 12.762 1.00 65.31 274 ALA A C 1
ATOM 2069 O O . ALA A 1 274 ? 12.159 -6.630 12.011 1.00 65.31 274 ALA A O 1
ATOM 2070 N N . ALA A 1 275 ? 11.986 -5.785 14.088 1.00 62.44 275 ALA A N 1
ATOM 2071 C CA . ALA A 1 275 ? 11.803 -7.054 14.791 1.00 62.44 275 ALA A CA 1
ATOM 2072 C C . ALA A 1 275 ? 10.316 -7.461 14.908 1.00 62.44 275 ALA A C 1
ATOM 2074 O O . ALA A 1 275 ? 10.017 -8.565 15.362 1.00 62.44 275 ALA A O 1
ATOM 2075 N N . GLY A 1 276 ? 9.385 -6.609 14.460 1.00 62.09 276 GLY A N 1
ATOM 2076 C CA . GLY A 1 276 ? 7.940 -6.829 14.513 1.00 62.09 276 GLY A CA 1
ATOM 2077 C C . GLY A 1 276 ? 7.282 -6.416 15.834 1.00 62.09 276 GLY A C 1
ATOM 2078 O O . GLY A 1 276 ? 6.060 -6.570 15.971 1.00 62.09 276 GLY A O 1
ATOM 2079 N N . SER A 1 277 ? 8.057 -5.880 16.780 1.00 69.12 277 SER A N 1
ATOM 2080 C CA . SER A 1 277 ? 7.556 -5.343 18.046 1.00 69.12 277 SER A CA 1
ATOM 2081 C C . SER A 1 277 ? 6.718 -4.108 17.766 1.00 69.12 277 SER A C 1
ATOM 2083 O O . SER A 1 277 ? 7.089 -3.294 16.923 1.00 69.12 277 SER A O 1
ATOM 2085 N N . VAL A 1 278 ? 5.595 -3.954 18.466 1.00 71.06 278 VAL A N 1
ATOM 2086 C CA . VAL A 1 278 ? 4.751 -2.765 18.316 1.00 71.06 278 VAL A CA 1
ATOM 2087 C C . VAL A 1 278 ? 5.536 -1.540 18.791 1.00 71.06 278 VAL A C 1
ATOM 2089 O O . VAL A 1 278 ? 6.001 -1.507 19.928 1.00 71.06 278 VAL A O 1
ATOM 2092 N N . LEU A 1 279 ? 5.694 -0.554 17.910 1.00 67.56 279 LEU A N 1
ATOM 2093 C CA . LEU A 1 279 ? 6.176 0.774 18.256 1.00 67.56 279 LEU A CA 1
ATOM 2094 C C . LEU A 1 279 ? 5.088 1.434 19.091 1.00 67.56 279 LEU A C 1
ATOM 2096 O O . LEU A 1 279 ? 3.960 1.602 18.624 1.00 67.56 279 LEU A O 1
ATOM 2100 N N . ASP A 1 280 ? 5.427 1.774 20.328 1.00 57.97 280 ASP A N 1
ATOM 2101 C CA . ASP A 1 280 ? 4.532 2.522 21.199 1.00 57.97 280 ASP A CA 1
ATOM 2102 C C . ASP A 1 280 ? 4.163 3.834 20.481 1.00 57.97 280 ASP A C 1
ATOM 2104 O O . ASP A 1 280 ? 5.077 4.561 20.063 1.00 57.97 280 ASP A O 1
ATOM 2108 N N . PRO A 1 281 ? 2.872 4.141 20.248 1.00 50.94 281 PRO A N 1
ATOM 2109 C CA . PRO A 1 281 ? 2.458 5.372 19.586 1.00 50.94 281 PRO A CA 1
ATOM 2110 C C . PRO A 1 281 ? 2.638 6.577 20.529 1.00 50.94 281 PRO A C 1
ATOM 2112 O O . PRO A 1 281 ? 1.676 7.245 20.883 1.00 50.94 281 PRO A O 1
ATOM 2115 N N . LEU A 1 282 ? 3.896 6.872 20.879 1.00 48.19 282 LEU A N 1
ATOM 2116 C CA . LEU A 1 2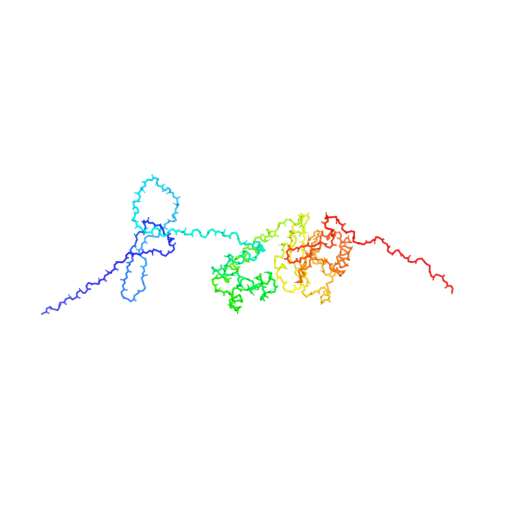82 ? 4.393 7.963 21.723 1.00 48.19 282 LEU A CA 1
ATOM 2117 C C . LEU A 1 282 ? 3.876 7.974 23.184 1.00 48.19 282 LEU A C 1
ATOM 2119 O O . LEU A 1 282 ? 2.836 7.400 23.494 1.00 48.19 282 LEU A O 1
ATOM 2123 N N . PRO A 1 283 ? 4.634 8.597 24.113 1.00 40.69 283 PRO A N 1
ATOM 2124 C CA . PRO A 1 283 ? 4.474 8.387 25.547 1.00 40.69 283 PRO A CA 1
ATOM 2125 C C . PRO A 1 283 ? 3.144 8.923 26.074 1.00 40.69 283 PRO A C 1
ATOM 2127 O O . PRO A 1 283 ? 2.636 9.951 25.616 1.00 40.69 283 PRO A O 1
ATOM 2130 N N . GLN A 1 284 ? 2.644 8.256 27.110 1.00 49.25 284 GLN A N 1
ATOM 2131 C CA . GLN A 1 284 ? 1.651 8.808 28.023 1.00 49.25 284 GLN A CA 1
ATOM 2132 C C . GLN A 1 284 ? 2.194 10.131 28.610 1.00 49.25 284 GLN A C 1
ATOM 2134 O O . GLN A 1 284 ? 3.343 10.200 29.038 1.00 49.25 284 GLN A O 1
ATOM 2139 N N . ASP A 1 285 ? 1.349 11.162 28.606 1.00 40.78 285 ASP A N 1
ATOM 2140 C CA . ASP A 1 285 ? 1.453 12.390 29.404 1.00 40.78 285 ASP A CA 1
ATOM 2141 C C . ASP A 1 285 ? 2.510 13.449 29.022 1.00 40.78 285 ASP A C 1
ATOM 2143 O O . ASP A 1 285 ? 3.621 13.504 29.543 1.00 40.78 285 ASP A O 1
ATOM 2147 N N . ALA A 1 286 ? 2.070 14.466 28.274 1.00 43.28 286 ALA A N 1
ATOM 2148 C CA . ALA A 1 286 ? 2.370 15.837 28.687 1.00 43.28 286 ALA A CA 1
ATOM 2149 C C . ALA A 1 286 ? 1.247 16.270 29.641 1.00 43.28 286 ALA A C 1
ATOM 2151 O O . ALA A 1 286 ? 0.231 16.820 29.214 1.00 43.28 286 ALA A O 1
ATOM 2152 N N . GLY A 1 287 ? 1.395 15.937 30.927 1.00 39.44 287 GLY A N 1
ATOM 2153 C CA . GLY A 1 287 ? 0.512 16.439 31.979 1.00 39.44 287 GLY A CA 1
ATOM 2154 C C . GLY A 1 287 ? 0.464 17.977 31.985 1.00 39.44 287 GLY A C 1
ATOM 2155 O O . GLY A 1 287 ? 1.371 18.625 31.451 1.00 39.44 287 GLY A O 1
ATOM 2156 N N . PRO A 1 288 ? -0.583 18.594 32.563 1.00 46.91 288 PRO A N 1
ATOM 2157 C CA . PRO A 1 288 ? -0.655 20.045 32.673 1.00 46.91 288 PRO A CA 1
ATOM 2158 C C . PRO A 1 288 ? 0.582 20.563 33.418 1.00 46.91 288 PRO A C 1
ATOM 2160 O O . PRO A 1 288 ? 0.876 20.121 34.527 1.00 46.91 288 PRO A O 1
ATOM 2163 N N . GLN A 1 289 ? 1.309 21.488 32.785 1.00 47.06 289 GLN A N 1
ATOM 2164 C CA . GLN A 1 289 ? 2.426 22.215 33.390 1.00 47.06 289 GLN A CA 1
ATOM 2165 C C . GLN A 1 289 ? 1.974 22.786 34.746 1.00 47.06 289 GLN A C 1
ATOM 2167 O O . GLN A 1 289 ? 1.014 23.565 34.775 1.00 47.06 289 GLN A O 1
ATOM 2172 N N . PRO A 1 290 ? 2.606 22.423 35.875 1.00 47.34 290 PRO A N 1
ATOM 2173 C CA . PRO A 1 290 ? 2.297 23.054 37.140 1.00 47.34 290 PRO A CA 1
ATOM 2174 C C . PRO A 1 290 ? 2.979 24.424 37.183 1.00 47.34 290 PRO A C 1
ATOM 2176 O O . PRO A 1 290 ? 4.182 24.535 36.973 1.00 47.34 290 PRO A O 1
ATOM 2179 N N . GLY A 1 291 ? 2.215 25.455 37.537 1.00 44.84 291 GLY A N 1
ATOM 2180 C CA . GLY A 1 291 ? 2.779 26.668 38.125 1.00 44.84 291 GLY A CA 1
ATOM 2181 C C . GLY A 1 291 ? 2.886 27.866 37.190 1.00 44.84 291 GLY A C 1
ATOM 2182 O O . GLY A 1 291 ? 3.900 28.100 36.545 1.00 44.84 291 GLY A O 1
ATOM 2183 N N . GLY A 1 292 ? 1.850 28.696 37.244 1.00 37.62 292 GLY A N 1
ATOM 2184 C CA . GLY A 1 292 ? 1.894 30.094 36.835 1.00 37.62 292 GLY A CA 1
ATOM 2185 C C . GLY A 1 292 ? 0.884 30.929 37.617 1.00 37.62 292 GLY A C 1
ATOM 2186 O O . GLY A 1 292 ? 0.240 31.795 37.043 1.00 37.62 292 GLY A O 1
ATOM 2187 N N . ALA A 1 293 ? 0.687 30.622 38.904 1.00 47.69 293 ALA A N 1
ATOM 2188 C CA . ALA A 1 293 ? 0.058 31.550 39.833 1.00 47.69 293 ALA A CA 1
ATOM 2189 C C . ALA A 1 293 ? 1.145 32.508 40.334 1.00 47.69 293 ALA A C 1
ATOM 2191 O O . ALA A 1 293 ? 2.043 32.108 41.073 1.00 47.69 293 ALA A O 1
ATOM 2192 N N . GLY A 1 294 ? 1.062 33.758 39.901 1.00 50.38 294 GLY A N 1
ATOM 2193 C CA . GLY A 1 294 ? 1.806 34.891 40.428 1.00 50.38 294 GLY A CA 1
ATOM 2194 C C . GLY A 1 294 ? 0.928 36.121 40.245 1.00 50.38 294 GLY A C 1
ATOM 2195 O O . GLY A 1 294 ? 0.433 36.338 39.143 1.00 50.38 294 GLY A O 1
ATOM 2196 N N . PHE A 1 295 ? 0.675 36.802 41.360 1.00 45.94 295 PHE A N 1
ATOM 2197 C CA . PHE A 1 295 ? -0.133 38.011 41.529 1.00 45.94 295 PHE A CA 1
ATOM 2198 C C . PHE A 1 295 ? 0.112 39.103 40.482 1.00 45.94 295 PHE A C 1
ATOM 2200 O O . PHE A 1 295 ? 1.277 39.256 40.050 1.00 45.94 295 PHE A O 1
#

Sequence (295 aa):
MRPRGNTRRRRVSTRPGRPPGCPAGVSGCATRFVSERGRAPEWVGPRPAVCHLRHIPRGARARRPASRATSPRGTALALVPSMDPLTTALTTLLDPGGCDRATALLAHVGAPRGLLRLSAPALVATRLVSAREASRIAAAVELFVHALESPRDAALQHPLQVARAVPHLWTEPLEELWLIPVDPRLRPLARDRVAIGGPERCAVDATELLRRVLLAGASGCFLVHNHPSGDPTPSALDVRFTAELTRRAAQLSLVVHDHVVVGGQRWASCLRDAAGSVLDPLPQDAGPQPGGAGF